Protein AF-A0A3D3H0P1-F1 (afdb_monomer)

Structure (mmCIF, N/CA/C/O backbone):
data_AF-A0A3D3H0P1-F1
#
_entry.id   AF-A0A3D3H0P1-F1
#
loop_
_atom_site.group_PDB
_atom_site.id
_atom_site.type_symbol
_atom_site.label_atom_id
_atom_site.label_alt_id
_atom_site.label_comp_id
_atom_site.label_asym_id
_atom_site.label_entity_id
_atom_site.label_seq_id
_atom_site.pdbx_PDB_ins_code
_atom_site.Cartn_x
_atom_site.Cartn_y
_atom_site.Cartn_z
_atom_site.occupancy
_atom_site.B_iso_or_equiv
_atom_site.auth_seq_id
_atom_site.auth_comp_id
_atom_site.auth_asym_id
_atom_site.auth_atom_id
_atom_site.pdbx_PDB_model_num
ATOM 1 N N . MET A 1 1 ? -31.060 11.331 25.242 1.00 39.62 1 MET A N 1
ATOM 2 C CA . MET A 1 1 ? -29.584 11.382 25.288 1.00 39.62 1 MET A CA 1
ATOM 3 C C . MET A 1 1 ? -29.058 10.518 24.160 1.00 39.62 1 MET A C 1
ATOM 5 O O . MET A 1 1 ? -29.365 9.342 24.174 1.00 39.62 1 MET A O 1
ATOM 9 N N . ASN A 1 2 ? -28.344 11.084 23.190 1.00 38.78 2 ASN A N 1
ATOM 10 C CA . ASN A 1 2 ? -27.365 10.359 22.375 1.00 38.78 2 ASN A CA 1
ATOM 11 C C . ASN A 1 2 ? -26.391 11.404 21.831 1.00 38.78 2 ASN A C 1
ATOM 13 O O . ASN A 1 2 ? -26.516 11.905 20.720 1.00 38.78 2 ASN A O 1
ATOM 17 N N . LEU A 1 3 ? -25.461 11.801 22.697 1.00 44.19 3 LEU A N 1
ATOM 18 C CA . LEU A 1 3 ? -24.202 12.382 22.256 1.00 44.19 3 LEU A CA 1
ATOM 19 C C . LEU A 1 3 ? -23.470 11.219 21.581 1.00 44.19 3 LEU A C 1
ATOM 21 O O . LEU A 1 3 ? -22.999 10.322 22.276 1.00 44.19 3 LEU A O 1
ATOM 25 N N . ASN A 1 4 ? -23.538 11.167 20.247 1.00 59.25 4 ASN A N 1
ATOM 26 C CA . ASN A 1 4 ? -23.057 10.070 19.404 1.00 59.25 4 ASN A CA 1
ATOM 27 C C . ASN A 1 4 ? -21.561 9.818 19.619 1.00 59.25 4 ASN A C 1
ATOM 29 O O . ASN A 1 4 ? -20.712 10.334 18.896 1.00 59.25 4 ASN A O 1
ATOM 33 N N . ASN A 1 5 ? -21.238 9.006 20.618 1.00 73.19 5 ASN A N 1
ATOM 34 C CA . ASN A 1 5 ? -19.927 8.402 20.736 1.00 73.19 5 ASN A CA 1
ATOM 35 C C . ASN A 1 5 ? -19.880 7.205 19.778 1.00 73.19 5 ASN A C 1
ATOM 37 O O . ASN A 1 5 ? -20.760 6.345 19.867 1.00 73.19 5 ASN A O 1
ATOM 41 N N . PRO A 1 6 ? -18.877 7.127 18.886 1.00 81.44 6 PRO A N 1
ATOM 42 C CA . PRO A 1 6 ? -18.661 5.944 18.062 1.00 81.44 6 PRO A CA 1
ATOM 43 C C . PRO A 1 6 ? -18.572 4.678 18.923 1.00 81.44 6 PRO A C 1
ATOM 45 O O . PRO A 1 6 ? -18.072 4.740 20.052 1.00 81.44 6 PRO A O 1
ATOM 48 N N . GLU A 1 7 ? -19.031 3.546 18.383 1.00 89.56 7 GLU A N 1
ATOM 49 C CA . GLU A 1 7 ? -18.913 2.221 19.008 1.00 89.56 7 GLU A CA 1
ATOM 50 C C . GLU A 1 7 ? -17.479 1.985 19.530 1.00 89.56 7 GLU A C 1
ATOM 52 O O . GLU A 1 7 ? -16.498 2.259 18.834 1.00 89.56 7 GLU A O 1
ATOM 57 N N . THR A 1 8 ? -17.355 1.497 20.771 1.00 91.81 8 THR A N 1
ATOM 58 C CA . THR A 1 8 ? -16.054 1.155 21.371 1.00 91.81 8 THR A CA 1
ATOM 59 C C . THR A 1 8 ? -15.506 -0.139 20.779 1.00 91.81 8 THR A C 1
ATOM 61 O O . THR A 1 8 ? -16.270 -0.997 20.327 1.00 91.81 8 THR A O 1
ATOM 64 N N . PHE A 1 9 ? -14.191 -0.352 20.862 1.00 92.31 9 PHE A N 1
ATOM 65 C CA . PHE A 1 9 ? -13.556 -1.587 20.401 1.00 92.31 9 PHE A CA 1
ATOM 66 C C . PHE A 1 9 ? -14.192 -2.831 21.036 1.00 92.31 9 PHE A C 1
ATOM 68 O O . PHE A 1 9 ? -14.501 -3.798 20.342 1.00 92.31 9 PHE A O 1
ATOM 75 N N . LYS A 1 10 ? -14.483 -2.786 22.344 1.00 92.38 10 LYS A N 1
ATOM 76 C CA . LYS A 1 10 ? -15.135 -3.891 23.065 1.00 92.38 10 LYS A CA 1
ATOM 77 C C . LYS A 1 10 ? -16.511 -4.237 22.488 1.00 92.38 10 LYS A C 1
ATOM 79 O O . LYS A 1 10 ? -16.842 -5.417 22.367 1.00 92.38 10 LYS A O 1
ATOM 84 N N . ALA A 1 11 ? -17.317 -3.229 22.153 1.00 92.94 11 ALA A N 1
ATOM 85 C CA . ALA A 1 11 ? -18.640 -3.435 21.567 1.00 92.94 11 ALA A CA 1
ATOM 86 C C . ALA A 1 11 ? -18.535 -3.989 20.136 1.00 92.94 11 ALA A C 1
ATOM 88 O O . ALA A 1 11 ? -19.183 -4.990 19.821 1.00 92.94 11 ALA A O 1
ATOM 89 N N . LEU A 1 12 ? -17.624 -3.433 19.329 1.00 92.12 12 LEU A N 1
ATOM 90 C CA . LEU A 1 12 ? -17.337 -3.902 17.974 1.00 92.12 12 LEU A CA 1
ATOM 91 C C . LEU A 1 12 ? -16.854 -5.362 17.958 1.00 92.12 12 LEU A C 1
ATOM 93 O O . LEU A 1 12 ? -17.361 -6.172 17.179 1.00 92.12 12 LEU A O 1
ATOM 97 N N . PHE A 1 13 ? -15.921 -5.723 18.845 1.00 91.69 13 PHE A N 1
ATOM 98 C CA . PHE A 1 13 ? -15.403 -7.087 18.977 1.00 91.69 13 PHE A CA 1
ATOM 99 C C . PHE A 1 13 ? -16.502 -8.066 19.395 1.00 91.69 13 PHE A C 1
ATOM 101 O O . PHE A 1 13 ? -16.640 -9.134 18.798 1.00 91.69 13 PHE A O 1
ATOM 108 N N . LYS A 1 14 ? -17.337 -7.689 20.374 1.00 93.38 14 LYS A N 1
ATOM 109 C CA . LYS A 1 14 ? -18.475 -8.506 20.814 1.00 93.38 14 LYS A CA 1
ATOM 110 C C . LYS A 1 14 ? -19.450 -8.769 19.663 1.00 93.38 14 LYS A C 1
ATOM 112 O O . LYS A 1 14 ? -19.779 -9.923 19.400 1.00 93.38 14 LYS A O 1
ATOM 117 N N . ARG A 1 15 ? -19.850 -7.726 18.931 1.00 93.69 15 ARG A N 1
ATOM 118 C CA . ARG A 1 15 ? -20.752 -7.839 17.775 1.00 93.69 15 ARG A CA 1
ATOM 119 C C . ARG A 1 15 ? -20.158 -8.709 16.664 1.00 93.69 15 ARG A C 1
ATOM 121 O O . ARG A 1 15 ? -20.866 -9.498 16.037 1.00 93.69 15 ARG A O 1
ATOM 128 N N . ALA A 1 16 ? -18.852 -8.596 16.422 1.00 92.00 16 ALA A N 1
ATOM 129 C CA . ALA A 1 16 ? -18.148 -9.457 15.478 1.00 92.00 16 ALA A CA 1
ATOM 130 C C . ALA A 1 16 ? -18.144 -10.928 15.937 1.00 92.00 16 ALA A C 1
ATOM 132 O O . ALA A 1 16 ? -18.409 -11.812 15.122 1.00 92.00 16 ALA A O 1
ATOM 133 N N . ALA A 1 17 ? -17.906 -11.191 17.225 1.00 93.44 17 ALA A N 1
ATOM 134 C CA . ALA A 1 17 ? -17.899 -12.536 17.797 1.00 93.44 17 ALA A CA 1
ATOM 135 C C . ALA A 1 17 ? -19.282 -13.196 17.721 1.00 93.44 17 ALA A C 1
ATOM 137 O O . ALA A 1 17 ? -19.388 -14.345 17.295 1.00 93.44 17 ALA A O 1
ATOM 138 N N . GLU A 1 18 ? -20.346 -12.455 18.040 1.00 95.44 18 GLU A N 1
ATOM 139 C CA . GLU A 1 18 ? -21.736 -12.911 17.902 1.00 95.44 18 GLU A CA 1
ATOM 140 C C . GLU A 1 18 ? -22.057 -13.287 16.449 1.00 95.44 18 GLU A C 1
ATOM 142 O O . GLU A 1 18 ? -22.563 -14.376 16.185 1.00 95.44 18 GLU A O 1
ATOM 147 N N . ARG A 1 19 ? -21.659 -12.454 15.477 1.00 93.94 19 ARG A N 1
ATOM 148 C CA . ARG A 1 19 ? -21.848 -12.744 14.044 1.00 93.94 19 ARG A CA 1
ATOM 149 C C . ARG A 1 19 ? -21.073 -13.977 13.570 1.00 93.94 19 ARG A C 1
ATOM 151 O O . ARG A 1 19 ? -21.481 -14.616 12.601 1.00 93.94 19 ARG A O 1
ATOM 158 N N . LYS A 1 20 ? -19.937 -14.290 14.196 1.00 93.00 20 LYS A N 1
ATOM 159 C CA . LYS A 1 20 ? -19.128 -15.483 13.891 1.00 93.00 20 LYS A CA 1
ATOM 160 C C . LYS A 1 20 ? -19.499 -16.698 14.745 1.00 93.00 20 LYS A C 1
ATOM 162 O O . LYS A 1 20 ? -18.911 -17.757 14.560 1.00 93.00 20 LYS A O 1
ATOM 167 N N . GLY A 1 21 ? -20.481 -16.565 15.636 1.00 94.31 21 GLY A N 1
ATOM 168 C CA . GLY A 1 21 ? -20.995 -17.632 16.494 1.00 94.31 21 GLY A CA 1
ATOM 169 C C . GLY A 1 21 ? -20.195 -17.873 17.777 1.00 94.31 21 GLY A C 1
ATOM 170 O O . GLY A 1 21 ? -20.677 -18.575 18.658 1.00 94.31 21 GLY A O 1
ATOM 171 N N . SER A 1 22 ? -18.992 -17.309 17.919 1.00 92.94 22 SER A N 1
ATOM 172 C CA . SER A 1 22 ? -18.229 -17.272 19.174 1.00 92.94 22 SER A CA 1
ATOM 173 C C . SER A 1 22 ? -16.994 -16.375 19.046 1.00 92.94 22 SER A C 1
ATOM 175 O O . SER A 1 22 ? -16.543 -16.066 17.940 1.00 92.94 22 SER A O 1
ATOM 177 N N . VAL A 1 23 ? -16.392 -16.023 20.188 1.00 90.19 23 VAL A N 1
ATOM 178 C CA . VAL A 1 23 ? -15.074 -15.364 20.240 1.00 90.19 23 VAL A CA 1
ATOM 179 C C . VAL A 1 23 ? -14.016 -16.223 19.547 1.00 90.19 23 VAL A C 1
ATOM 181 O O . VAL A 1 23 ? -13.323 -15.734 18.664 1.00 90.19 23 VAL A O 1
ATOM 184 N N . ARG A 1 24 ? -13.977 -17.527 19.841 1.00 88.62 24 ARG A N 1
ATOM 185 C CA . ARG A 1 24 ? -13.021 -18.461 19.231 1.00 88.62 24 ARG A CA 1
ATOM 186 C C . ARG A 1 24 ? -13.146 -18.523 17.706 1.00 88.62 24 ARG A C 1
ATOM 188 O O . ARG A 1 24 ? -12.142 -18.536 17.004 1.00 88.62 24 ARG A O 1
ATOM 195 N N . ALA A 1 25 ? -14.372 -18.558 17.182 1.00 89.12 25 ALA A N 1
ATOM 196 C CA . ALA A 1 25 ? -14.605 -18.576 15.738 1.00 89.12 25 ALA A CA 1
ATOM 197 C C . ALA A 1 25 ? -14.169 -17.266 15.064 1.00 89.12 25 ALA A C 1
ATOM 199 O O . ALA A 1 25 ? -13.660 -17.297 13.946 1.00 89.12 25 ALA A O 1
ATOM 200 N N . LEU A 1 26 ? -14.336 -16.122 15.737 1.00 86.81 26 LEU A N 1
ATOM 201 C CA . LEU A 1 26 ? -13.793 -14.849 15.268 1.00 86.81 26 LEU A CA 1
ATOM 202 C C . LEU A 1 26 ? -12.261 -14.853 15.289 1.00 86.81 26 LEU A C 1
ATOM 204 O O . LEU A 1 26 ? -11.653 -14.493 14.287 1.00 86.81 26 LEU A O 1
ATOM 208 N N . GLU A 1 27 ? -11.645 -15.278 16.390 1.00 83.94 27 GLU A N 1
ATOM 209 C CA . GLU A 1 27 ? -10.186 -15.305 16.560 1.00 83.94 27 GLU A CA 1
ATOM 210 C C . GLU A 1 27 ? -9.486 -16.153 15.494 1.00 83.94 27 GLU A C 1
ATOM 212 O O . GLU A 1 27 ? -8.440 -15.752 15.000 1.00 83.94 27 GLU A O 1
ATOM 217 N N . VAL A 1 28 ? -10.093 -17.262 15.059 1.00 81.38 28 VAL A N 1
ATOM 218 C CA . VAL A 1 28 ? -9.577 -18.080 13.943 1.00 81.38 28 VAL A CA 1
ATOM 219 C C . VAL A 1 28 ? -9.571 -17.318 12.606 1.00 81.38 28 VAL A C 1
ATOM 221 O O . VAL A 1 28 ? -8.740 -17.592 11.744 1.00 81.38 28 VAL A O 1
ATOM 224 N N . LEU A 1 29 ? -10.490 -16.365 12.409 1.00 77.94 29 LEU A N 1
ATOM 225 C CA . LEU A 1 29 ? -10.587 -15.556 11.185 1.00 77.94 29 LE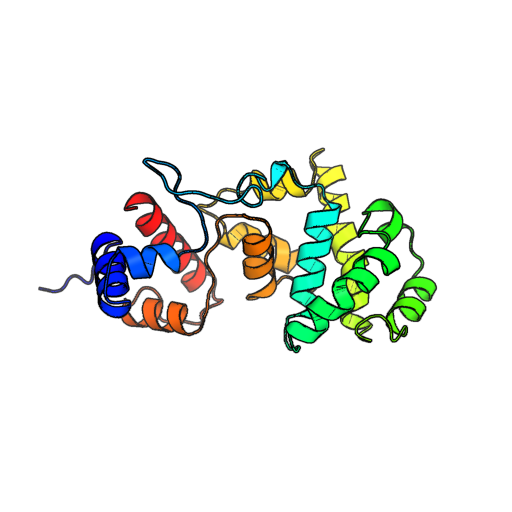U A CA 1
ATOM 226 C C . LEU A 1 29 ? -9.709 -14.302 11.216 1.00 77.94 29 LEU A C 1
ATOM 228 O O . LEU A 1 29 ? -9.385 -13.756 10.158 1.00 77.94 29 LEU A O 1
ATOM 232 N N . LEU A 1 30 ? -9.360 -13.812 12.405 1.00 72.25 30 LEU A N 1
ATOM 233 C CA . LEU A 1 30 ? -8.396 -12.733 12.552 1.00 72.25 30 LEU A CA 1
ATOM 234 C C . LEU A 1 30 ? -7.032 -13.296 12.143 1.00 72.25 30 LEU A C 1
ATOM 236 O O . LEU A 1 30 ? -6.443 -14.101 12.856 1.00 72.25 30 LEU A O 1
ATOM 240 N N . GLY A 1 31 ? -6.553 -12.920 10.951 1.00 55.53 31 GLY A N 1
ATOM 241 C CA . GLY A 1 31 ? -5.228 -13.328 10.483 1.00 55.53 31 GLY A CA 1
ATOM 242 C C . GLY A 1 31 ? -4.188 -13.057 11.574 1.00 55.53 31 GLY A C 1
ATOM 243 O O . GLY A 1 31 ? -4.122 -11.933 12.065 1.00 55.53 31 GLY A O 1
ATOM 244 N N . LYS A 1 32 ? -3.452 -14.104 11.980 1.00 52.62 32 LYS A N 1
ATOM 245 C CA . LYS A 1 32 ? -2.377 -14.131 13.000 1.00 52.62 32 LYS A CA 1
ATOM 246 C C . LYS A 1 32 ? -1.700 -12.738 13.115 1.00 52.62 32 LYS A C 1
ATOM 248 O O . LYS A 1 32 ? -1.177 -12.264 12.113 1.00 52.62 32 LYS A O 1
ATOM 253 N N . LYS A 1 33 ? -1.733 -11.975 14.224 1.00 48.62 33 LYS A N 1
ATOM 254 C CA . LYS A 1 33 ? -1.190 -12.178 15.590 1.00 48.62 33 LYS A CA 1
ATOM 255 C C . LYS A 1 33 ? -1.791 -11.154 16.600 1.00 48.62 33 LYS A C 1
ATOM 257 O O . LYS A 1 33 ? -2.106 -10.043 16.189 1.00 48.62 33 LYS A O 1
ATOM 262 N N . ILE A 1 34 ? -1.785 -11.450 17.918 1.00 40.09 34 ILE A N 1
ATOM 263 C CA . ILE A 1 34 ? -1.820 -10.448 19.026 1.00 40.09 34 ILE A CA 1
ATOM 264 C C . ILE A 1 34 ? -0.471 -10.418 19.775 1.00 40.09 34 ILE A C 1
ATOM 266 O O . ILE A 1 34 ? 0.062 -11.480 20.110 1.00 40.09 34 ILE A O 1
ATOM 270 N N . LEU A 1 35 ? 0.070 -9.234 20.097 1.00 37.41 35 LEU A N 1
ATOM 271 C CA . LEU A 1 35 ? 1.214 -9.076 21.013 1.00 37.41 35 LEU A CA 1
ATOM 272 C C . LEU A 1 35 ? 0.848 -8.188 22.211 1.00 37.41 35 LEU A C 1
ATOM 274 O O . LEU A 1 35 ? 0.300 -7.109 22.061 1.00 37.41 35 LEU A O 1
ATOM 278 N N . GLY A 1 36 ? 1.123 -8.717 23.401 1.00 48.91 36 GLY A N 1
ATOM 279 C CA . GLY A 1 36 ? 0.293 -8.632 24.606 1.00 48.91 36 GLY A CA 1
ATOM 280 C C . GLY A 1 36 ? 0.131 -10.069 25.128 1.00 48.91 36 GLY A C 1
ATOM 281 O O . GLY A 1 36 ? 0.952 -10.921 24.779 1.00 48.91 36 GLY A O 1
ATOM 282 N N . LYS A 1 37 ? -0.922 -10.434 25.873 1.00 30.09 37 LYS A N 1
ATOM 283 C CA . LYS A 1 37 ? -1.112 -11.841 26.325 1.00 30.09 37 LYS A CA 1
ATOM 284 C C . LYS A 1 37 ? -1.690 -12.801 25.247 1.00 30.09 37 LYS A C 1
ATOM 286 O O . LYS A 1 37 ? -2.426 -13.717 25.574 1.00 30.09 37 LYS A O 1
ATOM 291 N N . LYS A 1 38 ? -1.252 -12.551 24.000 1.00 36.72 38 LYS A N 1
ATOM 292 C CA . LYS A 1 38 ? -0.908 -13.407 22.836 1.00 36.72 38 LYS A CA 1
ATOM 293 C C . LYS A 1 38 ? -1.884 -14.442 22.257 1.00 36.72 38 LYS A C 1
ATOM 295 O O . LYS A 1 38 ? -2.387 -15.289 22.974 1.00 36.72 38 LYS A O 1
ATOM 300 N N . LEU A 1 39 ? -1.874 -14.522 20.915 1.00 34.50 39 LEU A N 1
ATOM 301 C CA . LEU A 1 39 ? -1.843 -15.784 20.144 1.00 34.50 39 LEU A CA 1
ATOM 302 C C . LEU A 1 39 ? -1.119 -15.611 18.784 1.00 34.50 39 LEU A C 1
ATOM 304 O O . LEU A 1 39 ? -1.167 -14.532 18.182 1.00 34.50 39 LEU A O 1
ATOM 308 N N . LEU A 1 40 ? -0.399 -16.669 18.366 1.00 42.12 40 LEU A N 1
ATOM 309 C CA . LEU A 1 40 ? 0.581 -16.768 17.265 1.00 42.12 40 LEU A CA 1
ATOM 310 C C . LEU A 1 40 ? 0.800 -18.225 16.811 1.00 42.12 40 LEU A C 1
ATOM 312 O O . LEU A 1 40 ? 0.990 -19.055 17.694 1.00 42.12 40 LEU A O 1
ATOM 316 N N . ASP A 1 41 ? 1.003 -18.478 15.509 1.00 37.38 41 ASP A N 1
ATOM 317 C CA . ASP A 1 41 ? 1.673 -19.690 14.975 1.00 37.38 41 ASP A CA 1
ATOM 318 C C . ASP A 1 41 ? 2.046 -19.608 13.470 1.00 37.38 41 ASP A C 1
ATOM 320 O O . ASP A 1 41 ? 1.699 -20.475 12.673 1.00 37.38 41 ASP A O 1
ATOM 324 N N . ASP A 1 42 ? 2.781 -18.575 13.037 1.00 39.97 42 ASP A N 1
ATOM 325 C CA . ASP A 1 42 ? 3.560 -18.661 11.783 1.00 39.97 42 ASP A CA 1
ATOM 326 C C . ASP A 1 42 ? 4.835 -17.813 11.833 1.00 39.97 42 ASP A C 1
ATOM 328 O O . ASP A 1 42 ? 4.812 -16.679 12.325 1.00 39.97 42 ASP A O 1
ATOM 332 N N . THR A 1 43 ? 5.937 -18.336 11.296 1.00 42.66 43 THR A N 1
ATOM 333 C CA . THR A 1 43 ? 7.228 -17.631 11.166 1.00 42.66 43 THR A CA 1
ATOM 334 C C . THR A 1 43 ? 7.159 -16.474 10.165 1.00 42.66 43 THR A C 1
ATOM 336 O O . THR A 1 43 ? 7.927 -15.523 10.276 1.00 42.66 43 THR A O 1
ATOM 339 N N . ALA A 1 44 ? 6.160 -16.459 9.274 1.00 40.62 44 ALA A N 1
ATOM 340 C CA . ALA A 1 44 ? 5.859 -15.322 8.398 1.00 40.62 44 ALA A CA 1
ATOM 341 C C . ALA A 1 44 ? 5.370 -14.064 9.155 1.00 40.62 44 ALA A C 1
ATOM 343 O O . ALA A 1 44 ? 5.383 -12.968 8.607 1.00 40.62 44 ALA A O 1
ATOM 344 N N . ALA A 1 45 ? 4.961 -14.204 10.424 1.00 41.31 45 ALA A N 1
ATOM 345 C CA . ALA A 1 45 ? 4.517 -13.108 11.293 1.00 41.31 45 ALA A CA 1
ATOM 346 C C . ALA A 1 45 ? 5.628 -12.579 12.228 1.00 41.31 45 ALA A C 1
ATOM 348 O O . ALA A 1 45 ? 5.329 -11.960 13.258 1.00 41.31 45 ALA A O 1
ATOM 349 N N . GLN A 1 46 ? 6.896 -12.896 11.952 1.00 43.22 46 GLN A N 1
ATOM 350 C CA . GLN A 1 46 ? 8.053 -12.413 12.718 1.00 43.22 46 GLN A CA 1
ATOM 351 C C . GLN A 1 46 ? 8.905 -11.387 11.973 1.00 43.22 46 GLN A C 1
ATOM 353 O O . GLN A 1 46 ? 9.637 -10.674 12.644 1.00 43.22 46 GLN A O 1
ATOM 358 N N . GLN A 1 47 ? 8.754 -11.243 10.655 1.00 49.97 47 GLN A N 1
ATOM 359 C CA . GLN A 1 47 ? 9.470 -10.201 9.930 1.00 49.97 47 GLN A CA 1
ATOM 360 C C . GLN A 1 47 ? 8.774 -8.864 10.159 1.00 49.97 47 GLN A C 1
ATOM 362 O O . GLN A 1 47 ? 7.712 -8.584 9.599 1.00 49.97 47 GLN A O 1
ATOM 367 N N . TYR A 1 48 ? 9.365 -8.035 11.018 1.00 62.88 48 TYR A N 1
ATOM 368 C CA . TYR A 1 48 ? 9.098 -6.603 10.974 1.00 62.88 48 TYR A CA 1
ATOM 369 C C . TYR A 1 48 ? 9.389 -6.113 9.557 1.00 62.88 48 TYR A C 1
ATOM 371 O O . TYR A 1 48 ? 10.283 -6.643 8.901 1.00 62.88 48 TYR A O 1
ATOM 379 N N . VAL A 1 49 ? 8.674 -5.091 9.079 1.00 69.25 49 VAL A N 1
ATOM 380 C CA . VAL A 1 49 ? 8.954 -4.524 7.748 1.00 69.25 49 VAL A CA 1
ATOM 381 C C . VAL A 1 49 ? 10.446 -4.195 7.603 1.00 69.25 49 VAL A C 1
ATOM 383 O O . VAL A 1 49 ? 10.998 -4.403 6.534 1.00 69.25 49 VAL A O 1
ATOM 386 N N . ALA A 1 50 ? 11.108 -3.779 8.691 1.00 67.88 50 ALA A N 1
ATOM 387 C CA . ALA A 1 50 ? 12.548 -3.518 8.751 1.00 67.88 50 ALA A CA 1
ATOM 388 C C . ALA A 1 50 ? 13.455 -4.728 8.442 1.00 67.88 50 ALA A C 1
ATOM 390 O O . ALA A 1 50 ? 14.591 -4.539 8.024 1.00 67.88 50 ALA A O 1
ATOM 391 N N . GLU A 1 51 ? 12.985 -5.960 8.645 1.00 79.62 51 GLU A N 1
ATOM 392 C CA . GLU A 1 51 ? 13.746 -7.184 8.353 1.00 79.62 51 GLU A CA 1
ATOM 393 C C . GLU A 1 51 ? 13.609 -7.628 6.890 1.00 79.62 51 GLU A C 1
ATOM 395 O O . GLU A 1 51 ? 14.297 -8.548 6.447 1.00 79.62 51 GLU A O 1
ATOM 400 N N . LEU A 1 52 ? 12.711 -6.993 6.131 1.00 84.75 52 LEU A N 1
ATOM 401 C CA . LEU A 1 52 ? 12.568 -7.243 4.706 1.00 84.75 52 LEU A CA 1
ATOM 402 C C . LEU A 1 52 ? 13.658 -6.499 3.936 1.00 84.75 52 LEU A C 1
ATOM 404 O O . LEU A 1 52 ? 13.972 -5.344 4.216 1.00 84.75 52 LEU A O 1
ATOM 408 N N . SER A 1 53 ? 14.192 -7.143 2.905 1.00 90.56 53 SER A N 1
ATOM 409 C CA . SER A 1 53 ? 14.990 -6.450 1.903 1.00 90.56 53 SER A CA 1
ATOM 410 C C . SER A 1 53 ? 14.095 -5.602 0.994 1.00 90.56 53 SER A C 1
ATOM 412 O O . SER A 1 53 ? 12.923 -5.921 0.760 1.00 90.56 53 SER A O 1
ATOM 414 N N . ASP A 1 54 ? 14.655 -4.531 0.430 1.00 96.25 54 ASP A N 1
ATOM 415 C CA . ASP A 1 54 ? 13.914 -3.618 -0.447 1.00 96.25 54 ASP A CA 1
ATOM 416 C C . ASP A 1 54 ? 13.333 -4.334 -1.677 1.00 96.25 54 ASP A C 1
ATOM 418 O O . ASP A 1 54 ? 12.232 -4.013 -2.122 1.00 96.25 54 ASP A O 1
ATOM 422 N N . ASP A 1 55 ? 13.979 -5.387 -2.179 1.00 95.31 55 ASP A N 1
ATOM 423 C CA . ASP A 1 55 ? 13.420 -6.180 -3.275 1.00 95.31 55 ASP A CA 1
ATOM 424 C C . ASP A 1 55 ? 12.072 -6.839 -2.913 1.00 95.31 55 ASP A C 1
ATOM 426 O O . ASP A 1 55 ? 11.164 -6.874 -3.747 1.00 95.31 55 ASP A O 1
ATOM 430 N N . ARG A 1 56 ? 11.863 -7.261 -1.655 1.00 94.62 56 ARG A N 1
ATOM 431 C CA . ARG A 1 56 ? 10.574 -7.809 -1.198 1.00 94.62 56 ARG A CA 1
ATOM 432 C C . ARG A 1 56 ? 9.494 -6.733 -1.122 1.00 94.62 56 ARG A C 1
ATOM 434 O O . ARG A 1 56 ? 8.330 -7.015 -1.425 1.00 94.62 56 ARG A O 1
ATOM 441 N N . ILE A 1 57 ? 9.865 -5.494 -0.790 1.00 95.31 57 ILE A N 1
ATOM 442 C CA . ILE A 1 57 ? 8.942 -4.353 -0.825 1.00 95.31 57 ILE A CA 1
ATOM 443 C C . ILE A 1 57 ? 8.504 -4.073 -2.269 1.00 95.31 57 ILE A C 1
ATOM 445 O O . ILE A 1 57 ? 7.304 -3.983 -2.552 1.00 95.31 57 ILE A O 1
ATOM 449 N N . LEU A 1 58 ? 9.462 -4.003 -3.200 1.00 98.25 58 LEU A N 1
ATOM 450 C CA . LEU A 1 58 ? 9.184 -3.763 -4.616 1.00 98.25 58 LEU A CA 1
ATOM 451 C C . LEU A 1 58 ? 8.331 -4.886 -5.225 1.00 98.25 58 LEU A C 1
ATOM 453 O O . LEU A 1 58 ? 7.387 -4.614 -5.981 1.00 98.25 58 LEU A O 1
ATOM 457 N N . ALA A 1 59 ? 8.618 -6.136 -4.858 1.00 96.88 59 ALA A N 1
ATOM 458 C CA . ALA A 1 59 ? 7.835 -7.306 -5.232 1.00 96.88 59 ALA A CA 1
ATOM 459 C C . ALA A 1 59 ? 6.379 -7.170 -4.754 1.00 96.88 59 ALA A C 1
ATOM 461 O O . ALA A 1 59 ? 5.452 -7.304 -5.555 1.00 96.88 59 ALA A O 1
ATOM 462 N N . ALA A 1 60 ? 6.145 -6.826 -3.482 1.00 94.38 60 ALA A N 1
ATOM 463 C CA . ALA A 1 60 ? 4.798 -6.669 -2.926 1.00 94.38 60 ALA A CA 1
ATOM 464 C C . ALA A 1 60 ? 4.005 -5.530 -3.589 1.00 94.38 60 ALA A C 1
ATOM 466 O O . ALA A 1 60 ? 2.836 -5.713 -3.950 1.00 94.38 60 ALA A O 1
ATOM 467 N N . PHE A 1 61 ? 4.642 -4.376 -3.809 1.00 97.81 61 PHE A N 1
ATOM 468 C CA . PHE A 1 61 ? 4.059 -3.251 -4.547 1.00 97.81 61 PHE A CA 1
ATOM 469 C C . PHE A 1 61 ? 3.657 -3.665 -5.959 1.00 97.81 61 PHE A C 1
ATOM 471 O O . PHE A 1 61 ? 2.507 -3.469 -6.366 1.00 97.81 61 PHE A O 1
ATOM 478 N N . THR A 1 62 ? 4.571 -4.310 -6.682 1.00 97.88 62 THR A N 1
ATOM 479 C CA . THR A 1 62 ? 4.315 -4.809 -8.034 1.00 97.88 62 THR A CA 1
ATOM 480 C C . THR A 1 62 ? 3.151 -5.793 -8.034 1.00 97.88 62 THR A C 1
ATOM 482 O O . THR A 1 62 ? 2.193 -5.625 -8.792 1.00 97.88 62 THR A O 1
ATOM 485 N N . LYS A 1 63 ? 3.168 -6.782 -7.137 1.00 95.38 63 LYS A N 1
ATOM 486 C CA . LYS A 1 63 ? 2.122 -7.802 -7.035 1.00 95.38 63 LYS A CA 1
ATOM 487 C C . LYS A 1 63 ? 0.752 -7.169 -6.857 1.00 95.38 63 LYS A C 1
ATOM 489 O O . LYS A 1 63 ? -0.193 -7.526 -7.561 1.00 95.38 63 LYS A O 1
ATOM 494 N N . GLN A 1 64 ? 0.647 -6.190 -5.963 1.00 94.31 64 GLN A N 1
ATOM 495 C CA . GLN A 1 64 ? -0.617 -5.526 -5.678 1.00 94.31 64 GLN A CA 1
ATOM 496 C C . GLN A 1 64 ? -1.107 -4.653 -6.843 1.00 94.31 64 GLN A C 1
ATOM 498 O O . GLN A 1 64 ? -2.306 -4.640 -7.139 1.00 94.31 64 GLN A O 1
ATOM 503 N N . ILE A 1 65 ? -0.201 -4.001 -7.576 1.00 97.38 65 ILE A N 1
ATOM 504 C CA . ILE A 1 65 ? -0.529 -3.287 -8.821 1.00 97.38 65 ILE A CA 1
ATOM 505 C C . ILE A 1 65 ? -1.099 -4.256 -9.868 1.00 97.38 65 ILE A C 1
ATOM 507 O O . ILE A 1 65 ? -2.085 -3.936 -10.543 1.00 97.38 65 ILE A O 1
ATOM 511 N N . PHE A 1 66 ? -0.533 -5.459 -9.997 1.00 95.50 66 PHE A N 1
ATOM 512 C CA . PHE A 1 66 ? -1.029 -6.473 -10.927 1.00 95.50 66 PHE A CA 1
ATOM 513 C C . PHE A 1 66 ? -2.359 -7.094 -10.491 1.00 95.50 66 PHE A C 1
ATOM 515 O O . PHE A 1 66 ? -3.211 -7.275 -11.359 1.00 95.50 66 PHE A O 1
ATOM 522 N N . LYS A 1 67 ? -2.601 -7.296 -9.186 1.00 90.50 67 LYS A N 1
ATOM 523 C CA . LYS A 1 67 ? -3.905 -7.739 -8.645 1.00 90.50 67 LYS A CA 1
ATOM 524 C C . LYS A 1 67 ? -5.030 -6.727 -8.868 1.00 90.50 67 LYS A C 1
ATOM 526 O O . LYS A 1 67 ? -6.174 -7.123 -9.069 1.00 90.50 67 LYS A O 1
ATOM 531 N N . SER A 1 68 ? -4.724 -5.430 -8.848 1.00 89.38 68 SER A N 1
ATOM 532 C CA . SER A 1 68 ? -5.731 -4.383 -9.045 1.00 89.38 68 SER A CA 1
ATOM 533 C C . SER A 1 68 ? -6.407 -4.499 -10.420 1.00 89.38 68 SER A C 1
ATOM 535 O O . SER A 1 68 ? -5.750 -4.372 -11.461 1.00 89.38 68 SER A O 1
ATOM 537 N N . GLY A 1 69 ? -7.718 -4.764 -10.420 1.00 86.50 69 GLY A N 1
ATOM 538 C CA . GLY A 1 69 ? -8.520 -4.951 -11.633 1.00 86.50 69 GLY A CA 1
ATOM 539 C C . GLY A 1 69 ? -8.204 -6.232 -12.412 1.00 86.50 69 GLY A C 1
ATOM 540 O O . GLY A 1 69 ? -8.372 -6.249 -13.628 1.00 86.50 69 GLY A O 1
ATOM 541 N N . PHE A 1 70 ? -7.695 -7.279 -11.752 1.00 90.00 70 PHE A N 1
ATOM 542 C CA . PHE A 1 70 ? -7.337 -8.539 -12.405 1.00 90.00 70 PHE A CA 1
ATOM 543 C C . PHE A 1 70 ? -7.699 -9.762 -11.555 1.00 90.00 70 PHE A C 1
ATOM 545 O O . PHE A 1 70 ? -7.863 -9.672 -10.338 1.00 90.00 70 PHE A O 1
ATOM 552 N N . VAL A 1 71 ? -7.798 -10.932 -12.191 1.00 88.69 71 VAL A N 1
ATOM 553 C CA . VAL A 1 71 ? -8.071 -12.191 -11.489 1.00 88.69 71 VAL A CA 1
ATOM 554 C C . VAL A 1 71 ? -6.864 -12.560 -10.631 1.00 88.69 71 VAL A C 1
ATOM 556 O O . VAL A 1 71 ? -5.814 -12.945 -11.148 1.00 88.69 71 VAL A O 1
ATOM 559 N N . TRP A 1 72 ? -7.023 -12.473 -9.309 1.00 83.94 72 TRP A N 1
ATOM 560 C CA . TRP A 1 72 ? -5.926 -12.662 -8.359 1.00 83.94 72 TRP A CA 1
ATOM 561 C C . TRP A 1 72 ? -5.209 -14.014 -8.539 1.00 83.94 72 TRP A C 1
ATOM 563 O O . TRP A 1 72 ? -3.982 -14.053 -8.602 1.00 83.94 72 TRP A O 1
ATOM 573 N N . ARG A 1 73 ? -5.956 -15.108 -8.744 1.00 84.38 73 ARG A N 1
ATOM 574 C CA . ARG A 1 73 ? -5.379 -16.447 -8.970 1.00 84.38 73 ARG A CA 1
ATOM 575 C C . ARG A 1 73 ? -4.400 -16.486 -10.151 1.00 84.38 73 ARG A C 1
ATOM 577 O O . ARG A 1 73 ? -3.391 -17.172 -10.079 1.00 84.38 73 ARG A O 1
ATOM 584 N N . VAL A 1 74 ? -4.663 -15.725 -11.215 1.00 90.31 74 VAL A N 1
ATOM 585 C CA . VAL A 1 74 ? -3.769 -15.671 -12.383 1.00 90.31 74 VAL A CA 1
ATOM 586 C C . VAL A 1 74 ? -2.463 -14.950 -12.044 1.00 90.31 74 VAL A C 1
ATOM 588 O O . VAL A 1 74 ? -1.406 -15.379 -12.497 1.00 90.31 74 VAL A O 1
ATOM 591 N N . VAL A 1 75 ? -2.517 -13.890 -11.227 1.00 88.44 75 VAL A N 1
ATOM 592 C CA . VAL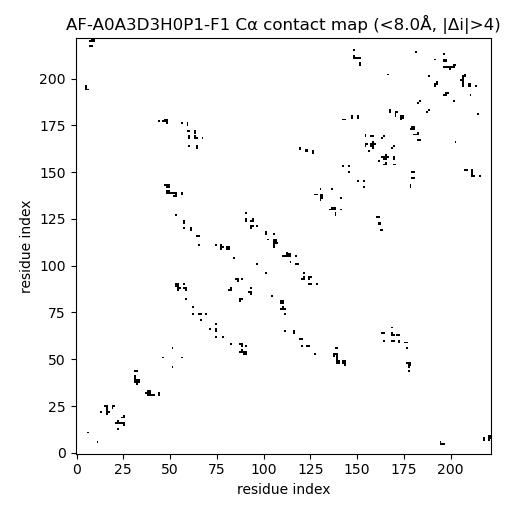 A 1 75 ? -1.310 -13.193 -10.744 1.00 88.44 75 VAL A CA 1
ATOM 593 C C . VAL A 1 75 ? -0.449 -14.129 -9.903 1.00 88.44 75 VAL A C 1
ATOM 595 O O . VAL A 1 75 ? 0.758 -14.171 -10.100 1.00 88.44 75 VAL A O 1
ATOM 598 N N . GLU A 1 76 ? -1.058 -14.885 -8.986 1.00 83.88 76 GLU A N 1
ATOM 599 C CA . GLU A 1 76 ? -0.322 -15.821 -8.125 1.00 83.88 76 GLU A CA 1
ATOM 600 C C . GLU A 1 76 ? 0.333 -16.942 -8.934 1.00 83.88 76 GLU A C 1
ATOM 602 O O . GLU A 1 76 ? 1.518 -17.202 -8.755 1.00 83.88 76 GLU A O 1
ATOM 607 N N . ASN A 1 77 ? -0.391 -17.536 -9.889 1.00 89.69 77 ASN A N 1
ATOM 608 C CA . ASN A 1 77 ? 0.145 -18.608 -10.731 1.00 89.69 77 ASN A CA 1
ATOM 609 C C . ASN A 1 77 ? 1.345 -18.163 -11.581 1.00 89.69 77 ASN A C 1
ATOM 611 O O . ASN A 1 77 ? 2.236 -18.963 -11.835 1.00 89.69 77 ASN A O 1
ATOM 615 N N . LYS A 1 78 ? 1.366 -16.899 -12.021 1.00 93.00 78 LYS A N 1
ATOM 616 C CA . LYS A 1 78 ? 2.469 -16.320 -12.805 1.00 93.00 78 LYS A CA 1
ATOM 617 C C . LYS A 1 78 ? 3.565 -15.701 -11.942 1.00 93.00 78 LYS A C 1
ATOM 619 O O . LYS A 1 78 ? 4.556 -15.221 -12.478 1.00 93.00 78 LYS A O 1
ATOM 624 N N . TRP A 1 79 ? 3.398 -15.642 -10.621 1.00 94.50 79 TRP A N 1
ATOM 625 C CA . TRP A 1 79 ? 4.332 -14.916 -9.762 1.00 94.50 79 TRP A CA 1
ATOM 626 C C . TRP A 1 79 ? 5.772 -15.450 -9.804 1.00 94.50 79 TRP A C 1
ATOM 628 O O . TRP A 1 79 ? 6.676 -14.618 -9.843 1.00 94.50 79 TRP A O 1
ATOM 638 N N . PRO A 1 80 ? 6.021 -16.775 -9.870 1.00 93.38 80 PRO A N 1
ATOM 639 C CA . PRO A 1 80 ? 7.379 -17.289 -10.052 1.00 93.38 80 PRO A CA 1
ATOM 640 C C . PRO A 1 80 ? 8.054 -16.751 -11.322 1.00 93.38 80 PRO A C 1
ATOM 642 O O . PRO A 1 80 ? 9.213 -16.349 -11.269 1.00 93.38 80 PRO A O 1
ATOM 645 N N . ASP A 1 81 ? 7.308 -16.641 -12.429 1.00 96.56 81 ASP A N 1
ATOM 646 C CA . ASP A 1 81 ? 7.819 -16.038 -13.663 1.00 96.56 81 ASP A CA 1
ATOM 647 C C . ASP A 1 81 ? 8.132 -14.549 -13.467 1.00 96.56 81 ASP A C 1
ATOM 649 O O . ASP A 1 81 ? 9.134 -14.069 -13.978 1.0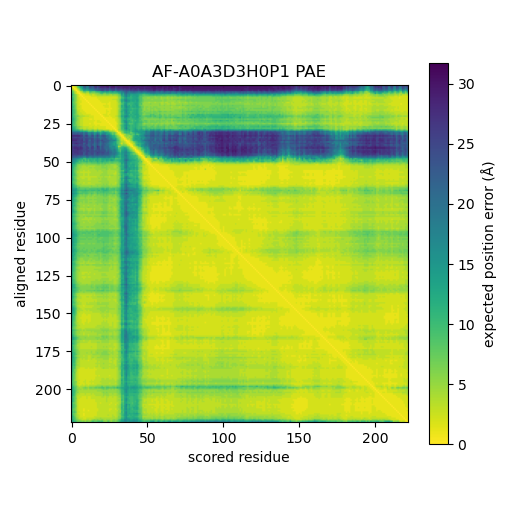0 96.56 81 ASP A O 1
ATOM 653 N N . PHE A 1 82 ? 7.313 -13.799 -12.719 1.00 95.25 82 PHE A N 1
ATOM 654 C CA . PHE A 1 82 ? 7.620 -12.399 -12.395 1.00 95.25 82 PHE A CA 1
ATOM 655 C C . PHE A 1 82 ? 8.926 -12.265 -11.602 1.00 95.25 82 PHE A C 1
ATOM 657 O O . PHE A 1 82 ? 9.742 -11.407 -11.936 1.00 95.25 82 PHE A O 1
ATOM 664 N N . GLU A 1 83 ? 9.128 -13.095 -10.577 1.00 94.25 83 GLU A N 1
ATOM 665 C CA . GLU A 1 83 ? 10.357 -13.091 -9.772 1.00 94.25 83 GLU A CA 1
ATOM 666 C C . GLU A 1 83 ? 11.580 -13.334 -10.667 1.00 94.25 83 GLU A C 1
ATOM 668 O O . GLU A 1 83 ? 12.481 -12.500 -10.710 1.00 94.25 83 GLU A O 1
ATOM 673 N N . GLU A 1 84 ? 11.580 -14.392 -11.480 1.00 94.94 84 GLU A N 1
ATOM 674 C CA . GLU A 1 84 ? 12.691 -14.680 -12.396 1.00 94.94 84 GLU A CA 1
ATOM 675 C C . GLU A 1 84 ? 12.897 -13.546 -13.417 1.00 94.94 84 GLU A C 1
ATOM 677 O O . GLU A 1 84 ? 14.004 -13.034 -13.611 1.00 94.94 84 GLU A O 1
ATOM 682 N N . HIS A 1 85 ? 11.812 -13.108 -14.054 1.00 95.62 85 HIS A N 1
ATOM 683 C CA . HIS A 1 85 ? 11.859 -12.189 -15.183 1.00 95.62 85 HIS A CA 1
ATOM 684 C C . HIS A 1 85 ? 12.277 -10.768 -14.792 1.00 95.62 85 HIS A C 1
ATOM 686 O O . HIS A 1 85 ? 12.824 -10.043 -15.629 1.00 95.62 85 HIS A O 1
ATOM 692 N N . PHE A 1 86 ? 12.066 -10.378 -13.535 1.00 96.38 86 PHE A N 1
ATOM 693 C CA . PHE A 1 86 ? 12.462 -9.082 -12.983 1.00 96.38 86 PHE A CA 1
ATOM 694 C C . PHE A 1 86 ? 13.587 -9.206 -11.946 1.00 96.38 86 PHE A C 1
ATOM 696 O O . PHE A 1 86 ? 13.697 -8.376 -11.049 1.00 96.38 86 PHE A O 1
ATOM 703 N N . PHE A 1 87 ? 14.454 -10.218 -12.088 1.00 96.25 87 PHE A N 1
ATOM 704 C CA . PHE A 1 87 ? 15.680 -10.387 -11.294 1.00 96.25 87 PHE A CA 1
ATOM 705 C C . PHE A 1 87 ? 15.445 -10.425 -9.776 1.00 96.25 87 PHE A C 1
ATOM 707 O O . PHE A 1 87 ? 16.189 -9.810 -9.009 1.00 96.25 87 PHE A O 1
ATOM 714 N N . ASN A 1 88 ? 14.391 -11.119 -9.353 1.00 94.50 88 ASN A N 1
ATOM 715 C CA . ASN A 1 88 ? 13.874 -11.157 -7.986 1.00 94.50 88 ASN A CA 1
ATOM 716 C C . ASN A 1 88 ? 13.657 -9.755 -7.402 1.00 94.50 88 ASN A C 1
ATOM 718 O O . ASN A 1 88 ? 13.856 -9.546 -6.211 1.00 94.50 88 ASN A O 1
ATOM 722 N N . PHE A 1 89 ? 13.289 -8.791 -8.253 1.00 96.50 89 PHE A N 1
ATOM 723 C CA . PHE A 1 89 ? 13.047 -7.391 -7.905 1.00 96.50 89 PHE A CA 1
ATOM 724 C C . PHE A 1 89 ? 14.252 -6.656 -7.303 1.00 96.50 89 PHE A C 1
ATOM 726 O O . PHE A 1 89 ? 14.081 -5.657 -6.607 1.00 96.50 89 PHE A O 1
ATOM 733 N N . ASN A 1 90 ? 15.479 -7.103 -7.586 1.00 97.75 90 ASN A N 1
ATOM 734 C CA . ASN A 1 90 ? 16.680 -6.388 -7.163 1.00 97.75 90 ASN A CA 1
ATOM 735 C C . ASN A 1 90 ? 16.673 -4.938 -7.689 1.00 97.75 90 ASN A C 1
ATOM 737 O O . ASN A 1 90 ? 16.596 -4.715 -8.900 1.00 97.75 90 ASN A O 1
ATOM 741 N N . ILE A 1 91 ? 16.778 -3.968 -6.775 1.00 98.00 91 ILE A N 1
ATOM 742 C CA . ILE A 1 91 ? 16.612 -2.538 -7.074 1.00 98.00 91 ILE A CA 1
ATOM 743 C C . ILE A 1 91 ? 17.601 -2.067 -8.146 1.00 98.00 91 ILE A C 1
ATOM 745 O O . ILE A 1 91 ? 17.180 -1.557 -9.181 1.00 98.00 91 ILE A O 1
ATOM 749 N N . GLU A 1 92 ? 18.900 -2.303 -7.959 1.00 97.06 92 GLU A N 1
ATOM 750 C CA . GLU A 1 92 ? 19.942 -1.841 -8.887 1.00 97.06 92 GLU A CA 1
ATOM 751 C C . GLU A 1 92 ? 19.762 -2.417 -10.297 1.00 97.06 92 GLU A C 1
ATOM 753 O O . GLU A 1 92 ? 19.789 -1.683 -11.286 1.00 97.06 92 GLU A O 1
ATOM 758 N N . LYS A 1 93 ? 19.497 -3.726 -10.410 1.00 97.69 93 LYS A N 1
ATOM 759 C CA . LYS A 1 93 ? 19.237 -4.376 -11.706 1.00 97.69 93 LYS A CA 1
ATOM 760 C C . LYS A 1 93 ? 18.003 -3.806 -12.395 1.00 97.69 93 LYS A C 1
ATOM 762 O O . LYS A 1 93 ? 18.007 -3.653 -13.617 1.00 97.69 93 LYS A O 1
ATOM 767 N N . MET A 1 94 ? 16.958 -3.480 -11.633 1.00 97.75 94 MET A N 1
ATOM 768 C CA . MET A 1 94 ? 15.763 -2.842 -12.183 1.00 97.75 94 MET A CA 1
ATOM 769 C C . MET A 1 94 ? 16.055 -1.438 -12.717 1.00 97.75 94 MET A C 1
ATOM 771 O O . MET A 1 94 ? 15.547 -1.081 -13.780 1.00 97.75 94 MET A O 1
ATOM 775 N N . LEU A 1 95 ? 16.893 -0.657 -12.030 1.00 97.75 95 LEU A N 1
ATOM 776 C CA . LEU A 1 95 ? 17.275 0.687 -12.471 1.00 97.75 95 LEU A CA 1
ATOM 777 C C . LEU A 1 95 ? 18.170 0.670 -13.713 1.00 97.75 95 LEU A C 1
ATOM 779 O O . LEU A 1 95 ? 17.987 1.497 -14.609 1.00 97.75 95 LEU A O 1
ATOM 783 N N . MET A 1 96 ? 19.062 -0.316 -13.818 1.00 97.00 96 MET A N 1
ATOM 784 C CA . MET A 1 96 ? 19.936 -0.506 -14.981 1.00 97.00 96 MET A CA 1
ATOM 785 C C . MET A 1 96 ? 19.210 -1.049 -16.222 1.00 97.00 96 MET A C 1
ATOM 787 O O . MET A 1 96 ? 19.786 -1.059 -17.308 1.00 97.00 96 MET A O 1
ATOM 791 N N . MET A 1 97 ? 17.958 -1.502 -16.099 1.00 94.62 97 MET 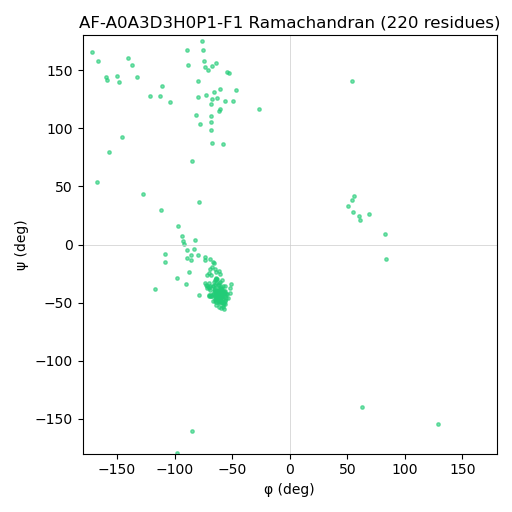A N 1
ATOM 792 C CA . MET A 1 97 ? 17.206 -2.073 -17.216 1.00 94.62 97 MET A CA 1
ATOM 793 C C . MET A 1 97 ? 16.857 -0.998 -18.266 1.00 94.62 97 MET A C 1
ATOM 795 O O . MET A 1 97 ? 16.145 -0.044 -17.934 1.00 94.62 97 MET A O 1
ATOM 799 N N . PRO A 1 98 ? 17.284 -1.136 -19.536 1.00 95.12 98 PRO A N 1
ATOM 800 C CA . PRO A 1 98 ? 16.885 -0.220 -20.606 1.00 95.12 98 PRO A CA 1
ATOM 801 C C . PRO A 1 98 ? 15.390 -0.333 -20.932 1.00 95.12 98 PRO A C 1
ATOM 803 O O . PRO A 1 98 ? 14.802 -1.407 -20.781 1.00 95.12 98 PRO A O 1
ATOM 806 N N . GLU A 1 99 ? 14.790 0.742 -21.447 1.00 93.19 99 GLU A N 1
ATOM 807 C CA . GLU A 1 99 ? 13.354 0.772 -21.780 1.00 93.19 99 GLU A CA 1
ATOM 808 C C . GLU A 1 99 ? 12.980 -0.307 -22.809 1.00 93.19 99 GLU A C 1
ATOM 810 O O . GLU A 1 99 ? 12.031 -1.057 -22.609 1.00 93.19 99 GLU A O 1
ATOM 815 N N . GLU A 1 100 ? 13.800 -0.499 -23.845 1.00 95.00 100 GLU A N 1
ATOM 816 C CA . GLU A 1 100 ? 13.602 -1.540 -24.867 1.00 95.00 100 GLU A CA 1
ATOM 817 C C . GLU A 1 100 ? 13.604 -2.964 -24.283 1.00 95.00 100 GLU A C 1
ATOM 819 O O . GLU A 1 100 ? 12.948 -3.879 -24.788 1.00 95.00 100 GLU A O 1
ATOM 824 N N . MET A 1 101 ? 14.373 -3.201 -23.212 1.00 94.81 101 MET A N 1
ATOM 825 C CA . MET A 1 101 ? 14.312 -4.475 -22.498 1.00 94.81 101 MET A CA 1
ATOM 826 C C . MET A 1 101 ? 12.987 -4.585 -21.743 1.00 94.81 101 MET A C 1
ATOM 828 O O . MET A 1 101 ? 12.349 -5.632 -21.807 1.00 94.81 101 MET A O 1
ATOM 832 N N . LEU A 1 102 ? 12.556 -3.521 -21.068 1.00 93.94 102 LEU A N 1
ATOM 833 C CA . LEU A 1 102 ? 11.306 -3.483 -20.312 1.00 93.94 102 LEU A CA 1
ATOM 834 C C . LEU A 1 102 ? 10.076 -3.700 -21.211 1.00 93.94 102 LEU A C 1
ATOM 836 O O . LEU A 1 102 ? 9.175 -4.454 -20.842 1.00 93.94 102 LEU A O 1
ATOM 840 N N . GLU A 1 103 ? 10.069 -3.118 -22.411 1.00 94.50 103 GLU A N 1
ATOM 841 C CA . GLU A 1 103 ? 9.049 -3.329 -23.446 1.00 94.50 103 GLU A CA 1
ATOM 842 C C . GLU A 1 103 ? 8.983 -4.786 -23.901 1.00 94.50 103 GLU A C 1
ATOM 844 O O . GLU A 1 103 ? 7.911 -5.397 -23.882 1.00 94.50 103 GLU A O 1
ATOM 849 N N . ARG A 1 104 ? 10.134 -5.380 -24.245 1.00 95.81 104 ARG A N 1
ATOM 850 C CA . ARG A 1 104 ? 10.208 -6.798 -24.629 1.00 95.81 104 ARG A CA 1
ATOM 851 C C . ARG A 1 104 ? 9.715 -7.707 -23.510 1.00 95.81 104 ARG A C 1
ATOM 853 O O . ARG A 1 104 ? 8.915 -8.605 -23.761 1.00 95.81 104 ARG A O 1
ATOM 860 N N . LYS A 1 105 ? 10.136 -7.437 -22.273 1.00 95.06 105 LYS A N 1
ATOM 861 C CA . LYS A 1 105 ? 9.685 -8.164 -21.082 1.00 95.06 105 LYS A CA 1
ATOM 862 C C . LYS A 1 105 ? 8.171 -8.051 -20.883 1.00 95.06 105 LYS A C 1
ATOM 864 O O . LYS A 1 105 ? 7.502 -9.040 -20.609 1.00 95.06 105 LYS A O 1
ATOM 869 N N . ALA A 1 106 ? 7.600 -6.866 -21.100 1.00 95.56 106 ALA A N 1
ATOM 870 C CA . ALA A 1 106 ? 6.160 -6.636 -21.004 1.00 95.56 106 ALA A CA 1
ATOM 871 C C . ALA A 1 106 ? 5.319 -7.395 -22.044 1.00 95.56 106 ALA A C 1
ATOM 873 O O . ALA A 1 106 ? 4.117 -7.580 -21.828 1.00 95.56 106 ALA A O 1
ATOM 874 N N . ALA A 1 107 ? 5.923 -7.821 -23.153 1.00 96.88 107 ALA A N 1
ATOM 875 C CA . ALA A 1 107 ? 5.269 -8.606 -24.194 1.00 96.88 107 ALA A CA 1
ATOM 876 C C . ALA A 1 107 ? 5.345 -10.128 -23.959 1.00 96.88 107 ALA A C 1
ATOM 878 O O . ALA A 1 107 ? 4.621 -10.871 -24.628 1.00 96.88 107 ALA A O 1
ATOM 879 N N . ASP A 1 108 ? 6.166 -10.597 -23.011 1.00 96.81 108 ASP A N 1
ATOM 880 C CA . ASP A 1 108 ? 6.365 -12.023 -22.737 1.00 96.81 108 ASP A CA 1
ATOM 881 C C . ASP A 1 108 ? 5.083 -12.664 -22.153 1.00 96.81 108 ASP A C 1
ATOM 883 O O . ASP A 1 108 ? 4.542 -12.182 -21.149 1.00 96.81 108 ASP A O 1
ATOM 887 N N . PRO A 1 109 ? 4.554 -13.753 -22.751 1.00 95.69 109 PRO A N 1
ATOM 888 C CA . PRO A 1 109 ? 3.366 -14.439 -22.248 1.00 95.69 109 PRO A CA 1
ATOM 889 C C . PRO A 1 109 ? 3.561 -15.124 -20.888 1.00 95.69 109 PRO A C 1
ATOM 891 O O . PRO A 1 109 ? 2.556 -15.475 -20.259 1.00 95.69 109 PRO A O 1
ATOM 894 N N . LYS A 1 110 ? 4.797 -15.319 -20.408 1.00 94.19 110 LYS A N 1
ATOM 895 C CA . LYS A 1 110 ? 5.075 -15.827 -19.056 1.00 94.19 110 LYS A CA 1
ATOM 896 C C . LYS A 1 110 ? 4.500 -14.903 -17.986 1.00 94.19 110 LYS A C 1
ATOM 898 O O . LYS A 1 110 ? 3.868 -15.378 -17.044 1.00 94.19 110 LYS A O 1
ATOM 903 N N . ILE A 1 111 ? 4.541 -13.591 -18.206 1.00 94.75 111 ILE A N 1
ATOM 904 C CA . ILE A 1 111 ? 3.928 -12.608 -17.309 1.00 94.75 111 ILE A CA 1
ATOM 905 C C . ILE A 1 111 ? 2.544 -12.147 -17.798 1.00 94.75 111 ILE A C 1
ATOM 907 O O . ILE A 1 111 ? 2.005 -12.602 -18.809 1.00 94.75 111 ILE A O 1
ATOM 911 N N . ILE A 1 112 ? 1.915 -11.247 -17.041 1.00 95.44 112 ILE A N 1
ATOM 912 C CA . ILE A 1 112 ? 0.694 -10.562 -17.481 1.00 95.44 112 ILE A CA 1
ATOM 913 C C . ILE A 1 112 ? 1.109 -9.412 -18.399 1.00 95.44 112 ILE A C 1
ATOM 915 O O . ILE A 1 112 ? 1.677 -8.424 -17.933 1.00 95.44 112 ILE A O 1
ATOM 919 N N . ARG A 1 113 ? 0.786 -9.531 -19.691 1.00 96.12 113 ARG A N 1
ATOM 920 C CA . ARG A 1 113 ? 1.144 -8.557 -20.732 1.00 96.12 113 ARG A CA 1
ATOM 921 C C . ARG A 1 113 ? 0.421 -7.223 -20.539 1.00 96.12 113 ARG A C 1
ATOM 923 O O . ARG A 1 113 ? -0.672 -7.002 -21.055 1.00 96.12 113 ARG A O 1
ATOM 930 N N . ASN A 1 114 ? 1.014 -6.342 -19.741 1.00 96.00 114 ASN A N 1
ATOM 931 C CA . ASN A 1 114 ? 0.509 -5.003 -19.468 1.00 96.00 114 ASN A CA 1
ATOM 932 C C . ASN A 1 114 ? 1.679 -4.039 -19.280 1.00 96.00 114 ASN A C 1
ATOM 934 O O . ASN A 1 114 ? 2.173 -3.849 -18.169 1.00 96.00 114 ASN A O 1
ATOM 938 N N . TYR A 1 115 ? 2.088 -3.399 -20.371 1.00 95.88 115 TYR A N 1
ATOM 939 C CA . TYR A 1 115 ? 3.235 -2.498 -20.364 1.00 95.88 115 TYR A CA 1
ATOM 940 C C . TYR A 1 115 ? 3.109 -1.361 -19.340 1.00 95.88 115 TYR A C 1
ATOM 942 O O . TYR A 1 115 ? 4.032 -1.096 -18.575 1.00 95.88 115 TYR A O 1
ATOM 950 N N . ASN A 1 116 ? 1.919 -0.762 -19.221 1.00 96.31 116 ASN A N 1
ATOM 951 C CA . ASN A 1 116 ? 1.667 0.313 -18.260 1.00 96.31 116 ASN A CA 1
ATOM 952 C C . ASN A 1 116 ? 1.792 -0.114 -16.790 1.00 96.31 116 ASN A C 1
ATOM 954 O O . ASN A 1 116 ? 2.001 0.755 -15.946 1.00 96.31 116 ASN A O 1
ATOM 958 N N . LYS A 1 117 ? 1.634 -1.403 -16.464 1.00 97.06 117 LYS A N 1
ATOM 959 C CA . LYS A 1 117 ? 1.921 -1.950 -15.129 1.00 97.06 117 LYS A CA 1
ATOM 960 C C . LYS A 1 117 ? 3.373 -2.420 -15.006 1.00 97.06 117 LYS A C 1
ATOM 962 O O . LYS A 1 117 ? 3.960 -2.273 -13.946 1.00 97.06 117 LYS A O 1
ATOM 967 N N . VAL A 1 118 ? 3.981 -2.937 -16.070 1.00 97.75 118 VAL A N 1
ATOM 968 C CA . VAL A 1 118 ? 5.397 -3.341 -16.047 1.00 97.75 118 VAL A CA 1
ATOM 969 C C . VAL A 1 118 ? 6.314 -2.134 -15.827 1.00 97.75 118 VAL A C 1
ATOM 971 O O . VAL A 1 118 ? 7.194 -2.184 -14.970 1.00 97.75 118 VAL A O 1
ATOM 974 N N . LYS A 1 119 ? 6.052 -0.999 -16.487 1.00 96.81 119 LYS A N 1
ATOM 975 C CA . LYS A 1 119 ? 6.859 0.218 -16.301 1.00 96.81 119 LYS A CA 1
ATOM 976 C C . LYS A 1 119 ? 6.842 0.774 -14.874 1.00 96.81 119 LYS A C 1
ATOM 978 O O . LYS A 1 119 ? 7.778 1.453 -14.461 1.00 96.81 119 LYS A O 1
ATOM 983 N N . THR A 1 120 ? 5.810 0.456 -14.080 1.00 98.31 120 THR A N 1
ATOM 984 C CA . THR A 1 120 ? 5.764 0.902 -12.680 1.00 98.31 120 THR A CA 1
ATOM 985 C C . THR A 1 120 ? 6.807 0.215 -11.811 1.00 98.31 120 THR A C 1
ATOM 987 O O . THR A 1 120 ? 7.138 0.757 -10.767 1.00 98.31 120 THR A O 1
ATOM 990 N N . ILE A 1 121 ? 7.332 -0.948 -12.214 1.00 98.12 121 ILE A N 1
ATOM 991 C CA . ILE A 1 121 ? 8.350 -1.670 -11.439 1.00 98.12 121 ILE A CA 1
ATOM 992 C C . ILE A 1 121 ? 9.624 -0.820 -11.361 1.00 98.12 121 ILE A C 1
ATOM 994 O O . ILE A 1 121 ? 10.081 -0.508 -10.268 1.00 98.12 121 ILE A O 1
ATOM 998 N N . LYS A 1 122 ? 10.138 -0.353 -12.508 1.00 98.12 122 LYS A N 1
ATOM 999 C CA . LYS A 1 122 ? 11.316 0.526 -12.555 1.00 98.12 122 LYS A CA 1
ATOM 1000 C C . LYS A 1 122 ? 11.060 1.871 -11.866 1.00 98.12 122 LYS A C 1
ATOM 1002 O O . LYS A 1 122 ? 11.888 2.321 -11.086 1.00 98.12 122 LYS A O 1
ATOM 1007 N N . ALA A 1 123 ? 9.895 2.483 -12.091 1.00 98.31 123 ALA A N 1
ATOM 1008 C CA . ALA A 1 123 ? 9.556 3.760 -11.457 1.00 98.31 123 ALA A CA 1
ATOM 1009 C C . ALA A 1 123 ? 9.455 3.665 -9.921 1.00 98.31 123 ALA A C 1
ATOM 1011 O O . ALA A 1 123 ? 9.923 4.551 -9.213 1.00 98.31 123 ALA A O 1
ATOM 1012 N N . ASN A 1 124 ? 8.874 2.583 -9.394 1.00 98.75 124 ASN A N 1
ATOM 1013 C CA . ASN A 1 124 ? 8.808 2.358 -7.951 1.00 98.75 124 ASN A CA 1
ATOM 1014 C C . ASN A 1 124 ? 10.178 1.979 -7.375 1.00 98.75 124 ASN A C 1
ATOM 1016 O O . ASN A 1 124 ? 10.491 2.421 -6.277 1.00 98.75 124 ASN A O 1
ATOM 1020 N N . ALA A 1 125 ? 11.011 1.237 -8.116 1.00 98.62 125 ALA A N 1
ATOM 1021 C CA . ALA A 1 125 ? 12.404 0.995 -7.735 1.00 98.62 125 ALA A CA 1
ATOM 1022 C C . ALA A 1 125 ? 13.184 2.313 -7.601 1.00 98.62 125 ALA A C 1
ATOM 1024 O O . ALA A 1 125 ? 13.934 2.476 -6.644 1.00 98.62 125 ALA A O 1
ATOM 1025 N N . GLN A 1 126 ? 12.955 3.271 -8.509 1.00 98.56 126 GLN A N 1
ATOM 1026 C CA . GLN A 1 126 ? 13.589 4.590 -8.452 1.00 98.56 126 GLN A CA 1
ATOM 1027 C C . GLN A 1 126 ? 13.163 5.361 -7.202 1.00 98.56 126 GLN A C 1
ATOM 1029 O O . GLN A 1 126 ? 14.023 5.792 -6.449 1.00 98.56 126 GLN A O 1
ATOM 1034 N N . MET A 1 127 ? 11.856 5.441 -6.918 1.00 98.62 127 MET A N 1
ATOM 1035 C CA . MET A 1 127 ? 11.353 6.061 -5.681 1.00 98.62 127 MET A CA 1
ATOM 1036 C C . MET A 1 127 ? 12.028 5.476 -4.430 1.00 98.62 127 MET A C 1
ATOM 1038 O O . MET A 1 127 ? 12.339 6.202 -3.488 1.00 98.62 127 MET A O 1
ATOM 1042 N N . MET A 1 128 ? 12.212 4.155 -4.398 1.00 98.56 128 MET A N 1
ATOM 1043 C CA . MET A 1 128 ? 12.821 3.476 -3.257 1.00 98.56 128 MET A CA 1
ATOM 1044 C C . MET A 1 128 ? 14.309 3.798 -3.131 1.00 98.56 128 MET A C 1
ATOM 1046 O O . MET A 1 128 ? 14.770 4.118 -2.040 1.00 98.56 128 MET A O 1
ATOM 1050 N N . PHE A 1 129 ? 15.030 3.778 -4.252 1.00 98.50 129 PHE A N 1
ATOM 1051 C CA . PHE A 1 129 ? 16.438 4.153 -4.315 1.00 98.50 129 PHE A CA 1
ATOM 1052 C C . PHE A 1 129 ? 16.673 5.607 -3.889 1.00 98.50 129 PHE A C 1
ATOM 1054 O O . PHE A 1 129 ? 17.583 5.864 -3.104 1.00 98.50 129 PHE A O 1
ATOM 1061 N N . ASP A 1 130 ? 15.826 6.538 -4.332 1.00 98.31 130 ASP A N 1
ATOM 1062 C CA . ASP A 1 130 ? 15.921 7.957 -3.970 1.00 98.31 130 ASP A CA 1
ATOM 1063 C C . ASP A 1 130 ? 15.816 8.147 -2.449 1.00 98.31 130 ASP A C 1
ATOM 1065 O O . ASP A 1 130 ? 16.621 8.852 -1.849 1.00 98.31 130 ASP A O 1
ATOM 1069 N N . ILE A 1 131 ? 14.890 7.439 -1.788 1.00 97.88 131 ILE A N 1
ATOM 1070 C CA . ILE A 1 131 ? 14.792 7.438 -0.320 1.00 97.88 131 ILE A CA 1
ATOM 1071 C C . ILE A 1 131 ? 16.067 6.915 0.336 1.00 97.88 131 ILE A C 1
ATOM 1073 O O . ILE A 1 131 ? 16.510 7.484 1.338 1.00 97.88 131 ILE A O 1
ATOM 1077 N N . THR A 1 132 ? 16.655 5.850 -0.207 1.00 96.25 132 THR A N 1
ATOM 1078 C CA . THR A 1 132 ? 17.897 5.298 0.331 1.00 96.25 132 THR A CA 1
ATOM 1079 C C . THR A 1 132 ? 19.053 6.276 0.211 1.00 96.25 132 THR A C 1
ATOM 1081 O O . THR A 1 132 ? 19.805 6.428 1.172 1.00 96.25 132 THR A O 1
ATOM 1084 N N . MET A 1 133 ? 19.158 6.992 -0.906 1.00 97.44 133 MET A N 1
ATOM 1085 C CA . MET A 1 133 ? 20.183 8.020 -1.096 1.00 97.44 133 MET A CA 1
ATOM 1086 C C . MET A 1 133 ? 19.956 9.240 -0.198 1.00 97.44 133 MET A C 1
ATOM 1088 O O . MET A 1 133 ? 20.892 9.703 0.449 1.00 97.44 133 MET A O 1
ATOM 1092 N N . ASP A 1 134 ? 18.718 9.724 -0.095 1.00 97.31 134 ASP A N 1
ATOM 1093 C CA . ASP A 1 134 ? 18.394 10.945 0.649 1.00 97.31 134 ASP A CA 1
ATOM 1094 C C . ASP A 1 134 ? 18.495 10.768 2.169 1.00 97.31 134 ASP A C 1
ATOM 1096 O O . ASP A 1 134 ? 18.876 11.691 2.891 1.00 97.31 134 ASP A O 1
ATOM 1100 N N . LYS A 1 135 ? 18.093 9.599 2.683 1.00 95.69 135 LYS A N 1
ATOM 1101 C CA . LYS A 1 135 ? 17.966 9.344 4.129 1.00 95.69 135 LYS A CA 1
ATOM 1102 C C . LYS A 1 135 ? 19.030 8.407 4.688 1.00 95.69 135 LYS A C 1
ATOM 1104 O O . LYS A 1 135 ? 19.086 8.250 5.905 1.00 95.69 135 LYS A O 1
ATOM 1109 N N . ASN A 1 136 ? 19.844 7.789 3.832 1.00 96.06 136 ASN A N 1
ATOM 1110 C CA . ASN A 1 136 ? 20.843 6.792 4.216 1.00 96.06 136 ASN A CA 1
ATOM 1111 C C . ASN A 1 136 ? 20.249 5.618 5.031 1.00 96.06 136 ASN A C 1
ATOM 1113 O O . ASN A 1 136 ? 20.853 5.137 5.989 1.00 96.06 136 ASN A O 1
ATOM 1117 N N . ILE A 1 137 ? 19.037 5.181 4.667 1.00 96.06 137 ILE A N 1
ATOM 1118 C CA . ILE A 1 137 ? 18.328 4.023 5.243 1.00 96.06 137 ILE A CA 1
ATOM 1119 C C . ILE A 1 137 ? 17.684 3.194 4.124 1.00 96.06 137 ILE A C 1
ATOM 1121 O O . ILE A 1 137 ? 17.356 3.730 3.068 1.00 96.06 137 ILE A O 1
ATOM 1125 N N . SER A 1 138 ? 17.449 1.898 4.337 1.00 96.88 138 SER A N 1
ATOM 1126 C CA . SER A 1 138 ? 16.670 1.104 3.375 1.00 96.88 138 SER A CA 1
ATOM 1127 C C . SER A 1 138 ? 15.227 1.610 3.276 1.00 96.88 138 SER A C 1
ATOM 1129 O O . SER A 1 138 ? 14.685 2.215 4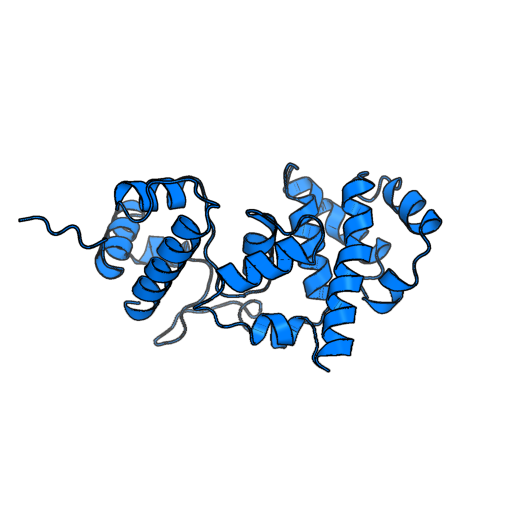.211 1.00 96.88 138 SER A O 1
ATOM 1131 N N . PHE A 1 139 ? 14.565 1.348 2.152 1.00 97.38 139 PHE A N 1
ATOM 1132 C CA . PHE A 1 139 ? 13.155 1.705 2.005 1.00 97.38 139 PHE A CA 1
ATOM 1133 C C . PHE A 1 139 ? 12.249 0.898 2.954 1.00 97.38 139 PHE A C 1
ATOM 1135 O O . PHE A 1 139 ? 11.243 1.404 3.458 1.00 97.38 139 PHE A O 1
ATOM 1142 N N . ALA A 1 140 ? 12.626 -0.344 3.250 1.00 94.69 140 ALA A N 1
ATOM 1143 C CA . ALA A 1 140 ? 12.022 -1.173 4.284 1.00 94.69 140 ALA A CA 1
ATOM 1144 C C . ALA A 1 140 ? 12.060 -0.491 5.665 1.00 94.69 140 ALA A C 1
ATOM 1146 O O . ALA A 1 140 ? 11.024 -0.377 6.329 1.00 94.69 140 ALA A O 1
ATOM 1147 N N . GLN A 1 141 ? 13.219 0.052 6.061 1.00 95.38 141 GLN A N 1
ATOM 1148 C CA . GLN A 1 141 ? 13.364 0.818 7.301 1.00 95.38 141 GLN A CA 1
ATOM 1149 C C . GLN A 1 141 ? 12.506 2.092 7.274 1.00 95.38 141 GLN A C 1
ATOM 1151 O O . GLN A 1 141 ? 11.807 2.388 8.240 1.00 95.38 141 GLN A O 1
ATOM 1156 N N . PHE A 1 142 ? 12.463 2.799 6.142 1.00 97.44 142 PHE A N 1
ATOM 1157 C CA . PHE A 1 142 ? 11.600 3.970 5.967 1.00 97.44 142 PHE A CA 1
ATOM 1158 C C . PHE A 1 142 ? 10.107 3.663 6.196 1.00 97.44 142 PHE A C 1
ATOM 1160 O O . PHE A 1 142 ? 9.422 4.429 6.877 1.00 97.44 142 PHE A O 1
ATOM 1167 N N . ILE A 1 143 ? 9.584 2.540 5.681 1.00 96.19 143 ILE A N 1
ATOM 1168 C CA . ILE A 1 143 ? 8.199 2.116 5.965 1.00 96.19 143 ILE A CA 1
ATOM 1169 C C . ILE A 1 143 ? 8.034 1.750 7.444 1.00 96.19 143 ILE A C 1
ATOM 1171 O O . ILE A 1 143 ? 7.004 2.074 8.048 1.00 96.19 143 ILE A O 1
ATOM 1175 N N . ASN A 1 144 ? 9.006 1.040 8.019 1.00 93.19 144 ASN A N 1
ATOM 1176 C CA . ASN A 1 144 ? 8.971 0.629 9.418 1.00 93.19 144 ASN A CA 1
ATOM 1177 C C . ASN A 1 144 ? 8.831 1.840 10.348 1.00 93.19 144 ASN A C 1
ATOM 1179 O O . ASN A 1 144 ? 7.894 1.880 11.148 1.00 93.19 144 ASN A O 1
ATOM 1183 N N . ASP A 1 145 ? 9.684 2.842 10.151 1.00 94.88 145 ASP A N 1
ATOM 1184 C CA . ASP A 1 145 ? 9.795 4.025 11.009 1.00 94.88 145 ASP A CA 1
ATOM 1185 C C . ASP A 1 145 ? 8.640 5.009 10.845 1.00 94.88 145 ASP A C 1
ATOM 1187 O O . ASP A 1 145 ? 8.456 5.895 11.679 1.00 94.88 145 ASP A O 1
ATOM 1191 N N . TRP A 1 146 ? 7.824 4.855 9.798 1.00 96.75 146 TRP A N 1
ATOM 1192 C CA . TRP A 1 146 ? 6.647 5.695 9.634 1.00 96.75 146 TRP A CA 1
ATOM 1193 C C . TRP A 1 146 ? 5.652 5.477 10.794 1.00 96.75 146 TRP A C 1
ATOM 1195 O O . TRP A 1 146 ? 5.230 4.341 11.024 1.00 96.75 146 TRP A O 1
ATOM 1205 N N . PRO A 1 147 ? 5.202 6.518 11.511 1.00 94.81 147 PRO A N 1
ATOM 1206 C CA . PRO A 1 147 ? 4.280 6.360 12.638 1.00 94.81 147 PRO A CA 1
ATOM 1207 C C . PRO A 1 147 ? 2.947 5.716 12.221 1.00 94.81 147 PRO A C 1
ATOM 1209 O O . PRO A 1 147 ? 2.334 6.099 11.225 1.00 94.81 147 PRO A O 1
ATOM 1212 N N . SER A 1 148 ? 2.461 4.731 12.984 1.00 91.00 148 SER A N 1
ATOM 1213 C CA . SER A 1 148 ? 1.198 4.036 12.647 1.00 91.00 148 SER A CA 1
ATOM 1214 C C . SER A 1 148 ? -0.022 4.952 12.813 1.00 91.00 148 SER A C 1
ATOM 1216 O O . SER A 1 148 ? -1.041 4.791 12.142 1.00 91.00 148 SER A O 1
ATOM 1218 N N . GLU A 1 149 ? 0.104 5.941 13.692 1.00 94.31 149 GLU A N 1
ATOM 12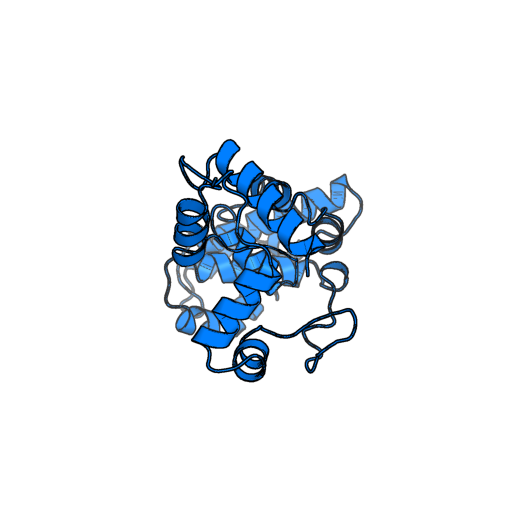19 C CA . GLU A 1 149 ? -0.859 7.002 13.950 1.00 94.31 149 GLU A CA 1
ATOM 1220 C C . GLU A 1 149 ? -0.997 8.009 12.798 1.00 94.31 149 GLU A C 1
ATOM 1222 O O . GLU A 1 149 ? -1.972 8.762 12.790 1.00 94.31 149 GLU A O 1
ATOM 1227 N N . ASP A 1 150 ? -0.085 7.978 11.817 1.00 97.12 150 ASP A N 1
ATOM 1228 C CA . ASP A 1 150 ? -0.137 8.735 10.559 1.00 97.12 150 ASP A CA 1
ATOM 1229 C C . ASP A 1 150 ? 0.035 7.809 9.338 1.00 97.12 150 ASP A C 1
ATOM 1231 O O . ASP A 1 150 ? 0.745 8.103 8.373 1.00 97.12 150 ASP A O 1
ATOM 1235 N N . ILE A 1 151 ? -0.629 6.649 9.348 1.00 97.31 151 ILE A N 1
ATOM 1236 C CA . ILE A 1 151 ? -0.570 5.722 8.211 1.00 97.31 151 ILE A CA 1
ATOM 1237 C C . ILE A 1 151 ? -1.160 6.338 6.928 1.00 97.31 151 ILE A C 1
ATOM 1239 O O . ILE A 1 151 ? -0.690 6.044 5.827 1.00 97.31 151 ILE A O 1
ATOM 1243 N N . ILE A 1 152 ? -2.129 7.257 7.047 1.00 97.88 152 ILE A N 1
ATOM 1244 C CA . ILE A 1 152 ? -2.644 8.029 5.902 1.00 97.88 152 ILE A CA 1
ATOM 1245 C C . ILE A 1 152 ? -1.576 8.939 5.273 1.00 97.88 152 ILE A C 1
ATOM 1247 O O . ILE A 1 152 ? -1.625 9.180 4.063 1.00 97.88 152 ILE A O 1
ATOM 1251 N N . GLY A 1 153 ? -0.601 9.415 6.056 1.00 98.25 153 GLY A N 1
ATOM 1252 C CA . GLY A 1 153 ? 0.560 10.150 5.566 1.00 98.25 153 GLY A CA 1
ATOM 1253 C C . GLY A 1 153 ? 1.442 9.272 4.685 1.00 98.25 153 GLY A C 1
ATOM 1254 O O . GLY A 1 153 ? 1.802 9.681 3.577 1.00 98.25 153 GLY A O 1
ATOM 1255 N N . LEU A 1 154 ? 1.695 8.025 5.103 1.00 98.25 154 LEU A N 1
ATOM 1256 C CA . LEU A 1 154 ? 2.449 7.061 4.295 1.00 98.25 154 LEU A CA 1
ATOM 1257 C C . LEU A 1 154 ? 1.717 6.761 2.983 1.00 98.25 154 LEU A C 1
ATOM 1259 O O . LEU A 1 154 ? 2.330 6.716 1.918 1.00 98.25 154 LEU A O 1
ATOM 1263 N N . TRP A 1 155 ? 0.390 6.612 3.020 1.00 98.19 155 TRP A N 1
ATOM 1264 C CA . TRP A 1 155 ? -0.405 6.430 1.802 1.00 98.19 155 TRP A CA 1
ATOM 1265 C C . TRP A 1 155 ? -0.298 7.624 0.858 1.00 98.19 155 TRP A C 1
ATOM 1267 O O . TRP A 1 155 ? -0.177 7.444 -0.356 1.00 98.19 155 TRP A O 1
ATOM 1277 N N . ALA A 1 156 ? -0.340 8.843 1.398 1.00 98.19 156 ALA A N 1
ATOM 1278 C CA . ALA A 1 156 ? -0.184 10.060 0.615 1.00 98.19 156 ALA A CA 1
ATOM 1279 C C . ALA A 1 156 ? 1.209 10.137 -0.025 1.00 98.19 156 ALA A C 1
ATOM 1281 O O . ALA A 1 156 ? 1.309 10.482 -1.204 1.00 98.19 156 ALA A O 1
ATOM 1282 N N . TYR A 1 157 ? 2.257 9.754 0.711 1.00 98.44 157 TYR A N 1
ATOM 1283 C CA . TYR A 1 157 ? 3.619 9.658 0.191 1.00 98.44 157 TYR A CA 1
ATOM 1284 C C . TYR A 1 157 ? 3.701 8.656 -0.969 1.00 98.44 157 TYR A C 1
ATOM 1286 O O . TYR A 1 157 ? 4.073 9.033 -2.080 1.00 98.44 157 TYR A O 1
ATOM 1294 N N . LEU A 1 158 ? 3.260 7.410 -0.758 1.00 98.38 158 LEU A N 1
ATOM 1295 C CA . LEU A 1 158 ? 3.290 6.364 -1.788 1.00 98.38 158 LEU A CA 1
ATOM 1296 C C . LEU A 1 158 ? 2.473 6.748 -3.027 1.00 98.38 158 LEU A C 1
ATOM 1298 O O . LEU A 1 158 ? 2.889 6.482 -4.151 1.00 98.38 158 LEU A O 1
ATOM 1302 N N . LYS A 1 159 ? 1.323 7.407 -2.846 1.00 97.56 159 LYS A N 1
ATOM 1303 C CA . LYS A 1 159 ? 0.503 7.918 -3.953 1.00 97.56 159 LYS A CA 1
ATOM 1304 C C . LYS A 1 159 ? 1.217 9.007 -4.754 1.00 97.56 159 LYS A C 1
ATOM 1306 O O . LYS A 1 159 ? 1.017 9.076 -5.963 1.00 97.56 159 LYS A O 1
ATOM 1311 N N . LYS A 1 160 ? 1.951 9.895 -4.079 1.00 98.06 160 LYS A N 1
ATOM 1312 C CA . LYS A 1 160 ? 2.601 11.059 -4.693 1.00 98.06 160 LYS A CA 1
ATOM 1313 C C . LYS A 1 160 ? 3.892 10.680 -5.414 1.00 98.06 160 LYS A C 1
ATOM 1315 O O . LYS A 1 160 ? 4.131 11.185 -6.504 1.00 98.06 160 LYS A O 1
ATOM 1320 N N . HIS A 1 161 ? 4.709 9.838 -4.791 1.00 98.25 161 HIS A N 1
ATOM 1321 C CA . HIS A 1 161 ? 6.054 9.517 -5.268 1.00 98.25 161 HIS A CA 1
ATOM 1322 C C . HIS A 1 161 ? 6.102 8.203 -6.057 1.00 98.25 161 HIS A C 1
ATOM 1324 O O . HIS A 1 161 ? 6.907 8.062 -6.972 1.00 98.25 161 HIS A O 1
ATOM 1330 N N . GLY A 1 162 ? 5.206 7.264 -5.754 1.00 98.00 162 GLY A N 1
ATOM 1331 C CA . GLY A 1 162 ? 5.106 5.995 -6.460 1.00 98.00 162 GLY A CA 1
ATOM 1332 C C . GLY A 1 162 ? 4.172 6.046 -7.666 1.00 98.00 162 GLY A C 1
ATOM 1333 O O . GLY A 1 162 ? 3.345 6.942 -7.836 1.00 98.00 162 GLY A O 1
ATOM 1334 N N . GLN A 1 163 ? 4.247 5.012 -8.496 1.00 98.31 163 GLN A N 1
ATOM 1335 C CA . GLN A 1 163 ? 3.375 4.803 -9.644 1.00 98.31 163 GLN A CA 1
ATOM 1336 C C . GLN A 1 163 ? 2.329 3.730 -9.335 1.00 98.31 163 GLN A C 1
ATOM 1338 O O . GLN A 1 163 ? 2.649 2.582 -9.028 1.00 98.31 163 GLN A O 1
ATOM 1343 N N . ARG A 1 164 ? 1.048 4.109 -9.456 1.00 97.56 164 ARG A N 1
ATOM 1344 C CA . ARG A 1 164 ? -0.138 3.263 -9.194 1.00 97.56 164 ARG A CA 1
ATOM 1345 C C . ARG A 1 164 ? -0.269 2.736 -7.754 1.00 97.56 164 ARG A C 1
ATOM 1347 O O . ARG A 1 164 ? -1.037 1.804 -7.529 1.00 97.56 164 ARG A O 1
ATOM 1354 N N . LEU A 1 165 ? 0.387 3.370 -6.782 1.00 97.69 165 LEU A N 1
ATOM 1355 C CA . LEU A 1 165 ? 0.304 3.017 -5.355 1.00 97.69 165 LEU A CA 1
ATOM 1356 C C . LEU A 1 165 ? -0.773 3.790 -4.568 1.00 97.69 165 LEU A C 1
ATOM 1358 O O . LEU A 1 165 ? -0.919 3.596 -3.365 1.00 97.69 165 LEU A O 1
ATOM 1362 N N . GLY A 1 166 ? -1.565 4.636 -5.232 1.00 94.38 166 GLY A N 1
ATOM 1363 C CA . GLY A 1 166 ? -2.709 5.316 -4.617 1.00 94.38 166 GLY A CA 1
ATOM 1364 C C . GLY A 1 166 ? -3.946 4.428 -4.420 1.00 94.38 166 GLY A C 1
ATOM 1365 O O . GLY A 1 166 ? -4.007 3.282 -4.873 1.00 94.38 166 GLY A O 1
ATOM 1366 N N . GLY A 1 167 ? -4.974 4.991 -3.777 1.00 90.88 167 GLY A N 1
ATOM 1367 C CA . GLY A 1 167 ? -6.210 4.269 -3.465 1.00 90.88 167 GLY A CA 1
ATOM 1368 C C . GLY A 1 167 ? -5.938 3.098 -2.521 1.00 90.88 167 GLY A C 1
ATOM 1369 O O . GLY A 1 167 ? -5.112 3.215 -1.625 1.00 90.88 167 GLY A O 1
ATOM 1370 N N . ASN A 1 168 ? -6.595 1.958 -2.743 1.00 91.44 168 ASN A N 1
ATOM 1371 C CA . ASN A 1 168 ? -6.396 0.763 -1.917 1.00 91.44 168 ASN A CA 1
ATOM 1372 C C . ASN A 1 168 ? -5.124 -0.036 -2.273 1.00 91.44 168 ASN A C 1
ATOM 1374 O O . ASN A 1 168 ? -4.755 -0.930 -1.517 1.00 91.44 168 ASN A O 1
ATOM 1378 N N . THR A 1 169 ? -4.417 0.271 -3.371 1.00 94.06 169 THR A N 1
ATOM 1379 C CA . THR A 1 169 ? -3.207 -0.477 -3.765 1.00 94.06 169 THR A CA 1
ATOM 1380 C C . THR A 1 169 ? -2.111 -0.382 -2.703 1.00 94.06 169 THR A C 1
ATOM 1382 O O . THR A 1 169 ? -1.646 -1.416 -2.233 1.00 94.06 169 THR A O 1
ATOM 1385 N N . GLY A 1 170 ? -1.728 0.831 -2.291 1.00 94.56 170 GLY A N 1
ATOM 1386 C CA . GLY A 1 170 ? -0.734 1.048 -1.234 1.00 94.56 170 GLY A CA 1
ATOM 1387 C C . GLY A 1 170 ? -1.108 0.368 0.090 1.00 94.56 170 GLY A C 1
ATOM 1388 O O . GLY A 1 170 ? -0.340 -0.474 0.551 1.00 94.56 170 GLY A O 1
ATOM 1389 N N . PRO A 1 171 ? -2.298 0.637 0.666 1.00 94.19 171 PRO A N 1
ATOM 1390 C CA . PRO A 1 171 ? -2.762 -0.002 1.900 1.00 94.19 171 PRO A CA 1
ATOM 1391 C C . PRO A 1 171 ? -2.724 -1.535 1.856 1.00 94.19 171 PRO A C 1
ATOM 1393 O O . PRO A 1 171 ? -2.214 -2.169 2.776 1.00 94.19 171 PRO A O 1
ATOM 1396 N N . TYR A 1 172 ? -3.208 -2.162 0.777 1.00 89.94 172 TYR A N 1
ATOM 1397 C CA . TYR A 1 172 ? -3.141 -3.622 0.660 1.00 89.94 172 TYR A CA 1
ATOM 1398 C C . TYR A 1 172 ? -1.702 -4.132 0.579 1.00 89.94 172 TYR A C 1
ATOM 1400 O O . TYR A 1 172 ? -1.398 -5.156 1.185 1.00 89.94 172 TYR A O 1
ATOM 1408 N N . ALA A 1 173 ? -0.817 -3.441 -0.142 1.00 90.69 173 ALA A N 1
ATOM 1409 C CA . ALA A 1 173 ? 0.577 -3.853 -0.236 1.00 90.69 173 ALA A CA 1
ATOM 1410 C C . ALA A 1 173 ? 1.297 -3.721 1.115 1.00 90.69 173 ALA A C 1
ATOM 1412 O O . ALA A 1 173 ? 1.969 -4.652 1.540 1.00 90.69 173 ALA A O 1
ATOM 1413 N N . LEU A 1 174 ? 1.071 -2.623 1.838 1.00 92.31 174 LEU A N 1
ATOM 1414 C CA . LEU A 1 174 ? 1.564 -2.422 3.203 1.00 92.31 174 LEU A CA 1
ATOM 1415 C C . LEU A 1 174 ? 1.082 -3.526 4.152 1.00 92.31 174 LEU A C 1
ATOM 1417 O O . LEU A 1 174 ? 1.867 -4.052 4.936 1.00 92.31 174 LEU A O 1
ATOM 1421 N N . ARG A 1 175 ? -0.182 -3.942 4.024 1.00 85.75 175 ARG A N 1
ATOM 1422 C CA . ARG A 1 175 ? -0.737 -5.043 4.816 1.00 85.75 175 ARG A CA 1
ATOM 1423 C C . ARG A 1 175 ? -0.077 -6.388 4.504 1.00 85.75 175 ARG A C 1
ATOM 1425 O O . ARG A 1 175 ? 0.138 -7.169 5.423 1.00 85.75 175 ARG A O 1
ATOM 1432 N N . LEU A 1 176 ? 0.262 -6.655 3.239 1.00 81.75 176 LEU A N 1
ATOM 1433 C CA . LEU A 1 176 ? 1.025 -7.853 2.851 1.00 81.75 176 LEU A CA 1
ATOM 1434 C C . LEU A 1 176 ? 2.443 -7.853 3.434 1.00 81.75 176 LEU A C 1
ATOM 1436 O O . LEU A 1 176 ? 2.979 -8.916 3.714 1.00 81.75 176 LEU A O 1
ATOM 1440 N N . LEU A 1 177 ? 3.023 -6.669 3.619 1.00 83.56 177 LEU A N 1
ATOM 1441 C CA . LEU A 1 177 ? 4.355 -6.473 4.190 1.00 83.56 177 LEU A CA 1
ATOM 1442 C C . LEU A 1 177 ? 4.361 -6.483 5.726 1.00 83.56 177 LEU A C 1
ATOM 1444 O O . LEU A 1 177 ? 5.421 -6.370 6.327 1.00 83.56 177 LEU A O 1
ATOM 1448 N N . GLY A 1 178 ? 3.196 -6.588 6.372 1.00 81.38 178 GLY A N 1
ATOM 1449 C CA . GLY A 1 178 ? 3.084 -6.576 7.832 1.00 81.38 178 GLY A CA 1
ATOM 1450 C C . GLY A 1 178 ? 3.071 -5.181 8.465 1.00 81.38 178 GLY A C 1
ATOM 1451 O O . GLY A 1 178 ? 3.114 -5.075 9.690 1.00 81.38 178 GLY A O 1
ATOM 1452 N N . LYS A 1 179 ? 2.967 -4.098 7.679 1.00 87.75 179 LYS A N 1
ATOM 1453 C CA . LYS A 1 179 ? 2.747 -2.752 8.228 1.00 87.75 179 LYS A CA 1
ATOM 1454 C C . LYS A 1 179 ? 1.311 -2.631 8.739 1.00 87.75 179 LYS A C 1
ATOM 1456 O O . LYS A 1 179 ? 0.362 -2.904 8.001 1.00 87.75 179 LYS A O 1
ATOM 1461 N N . ASP A 1 180 ? 1.157 -2.173 9.980 1.00 87.00 180 ASP A N 1
ATOM 1462 C CA . ASP A 1 180 ? -0.155 -1.889 10.564 1.00 87.00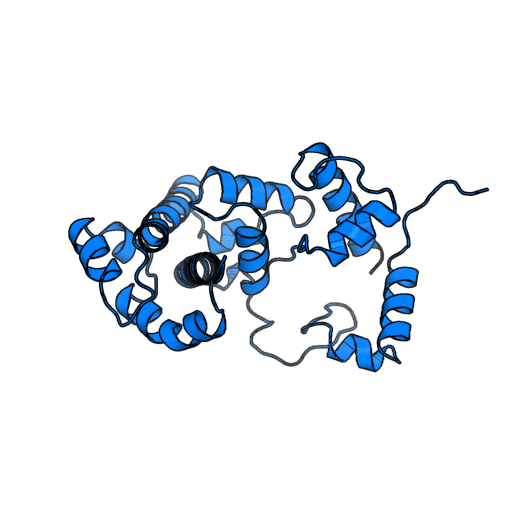 180 ASP A CA 1
ATOM 1463 C C . ASP A 1 180 ? -0.873 -0.795 9.760 1.00 87.00 180 ASP A C 1
ATOM 1465 O O . ASP A 1 180 ? -0.401 0.337 9.634 1.00 87.00 180 ASP A O 1
ATOM 1469 N N . THR A 1 181 ? -1.986 -1.172 9.133 1.00 91.56 181 THR A N 1
ATOM 1470 C CA . THR A 1 181 ? -2.747 -0.319 8.226 1.00 91.56 181 THR A CA 1
ATOM 1471 C C . THR A 1 181 ? -4.182 -0.830 8.091 1.00 91.56 181 THR A C 1
ATOM 1473 O O . THR A 1 181 ? -4.437 -2.043 8.036 1.00 91.56 181 THR A O 1
ATOM 1476 N N . PHE A 1 182 ? -5.141 0.094 8.029 1.00 92.94 182 PHE A N 1
ATOM 1477 C CA . PHE A 1 182 ? -6.547 -0.226 7.787 1.00 92.94 182 PHE A CA 1
ATOM 1478 C C . PHE A 1 182 ? -6.859 -0.252 6.287 1.00 92.94 182 PHE A C 1
ATOM 1480 O O . PHE A 1 182 ? -6.200 0.390 5.478 1.00 92.94 182 PHE A O 1
ATOM 1487 N N . ILE A 1 183 ? -7.885 -1.004 5.896 1.00 92.44 183 ILE A N 1
ATOM 1488 C CA . ILE A 1 183 ? -8.327 -1.092 4.502 1.00 92.44 183 ILE A CA 1
ATOM 1489 C C . ILE A 1 183 ? -9.701 -0.451 4.386 1.00 92.44 183 ILE A C 1
ATOM 1491 O O . ILE A 1 183 ? -10.625 -0.825 5.105 1.00 92.44 183 ILE A O 1
ATOM 1495 N N . LEU A 1 184 ? -9.854 0.478 3.445 1.00 94.19 184 LEU A N 1
ATOM 1496 C CA . LEU A 1 184 ? -11.135 1.110 3.146 1.00 94.19 184 LEU A CA 1
ATOM 1497 C C . LEU A 1 184 ? -11.930 0.237 2.166 1.00 94.19 184 LEU A C 1
ATOM 1499 O O . LEU A 1 184 ? -12.031 0.534 0.974 1.00 94.19 184 LEU A O 1
ATOM 1503 N N . SER A 1 185 ? -12.425 -0.898 2.665 1.00 92.38 185 SER A N 1
ATOM 1504 C CA . SER A 1 185 ? -13.391 -1.736 1.947 1.00 92.38 185 SER A CA 1
ATOM 1505 C C . SER A 1 185 ? -14.789 -1.110 1.988 1.00 92.38 185 SER A C 1
ATOM 1507 O O . SER A 1 185 ? -15.049 -0.207 2.784 1.00 92.38 185 SER A O 1
ATOM 1509 N N . SER A 1 186 ? -15.710 -1.626 1.171 1.00 93.38 186 SER A N 1
ATOM 1510 C CA . SER A 1 186 ? -17.118 -1.211 1.194 1.00 93.38 186 SER A CA 1
ATOM 1511 C C . SER A 1 186 ? -17.759 -1.373 2.575 1.00 93.38 186 SER A C 1
ATOM 1513 O O . SER A 1 186 ? -18.493 -0.495 3.015 1.00 93.38 186 SER A O 1
ATOM 1515 N N . ASP A 1 187 ? -17.445 -2.460 3.287 1.00 92.94 187 ASP A N 1
ATOM 1516 C CA . ASP A 1 187 ? -17.977 -2.716 4.630 1.00 92.94 187 ASP A CA 1
ATOM 1517 C C . ASP A 1 187 ? -17.413 -1.736 5.665 1.00 92.94 187 ASP A C 1
ATOM 1519 O O . ASP A 1 187 ? -18.142 -1.261 6.537 1.00 92.94 187 ASP A O 1
ATOM 1523 N N . VAL A 1 188 ? -16.120 -1.409 5.562 1.00 94.56 188 VAL A N 1
ATOM 1524 C CA . VAL A 1 188 ? -15.474 -0.431 6.447 1.00 94.56 188 VAL A CA 1
ATOM 1525 C C . VAL A 1 188 ? -16.033 0.963 6.186 1.00 94.56 188 VAL A C 1
ATOM 1527 O O . VAL A 1 188 ? -16.376 1.660 7.136 1.00 94.56 188 VAL A O 1
ATOM 1530 N N . GLU A 1 189 ? -16.202 1.361 4.924 1.00 96.12 189 GLU A N 1
ATOM 1531 C CA . GLU A 1 189 ? -16.855 2.626 4.581 1.00 96.12 189 GLU A CA 1
ATOM 1532 C C . GLU A 1 189 ? -18.293 2.684 5.115 1.00 96.12 189 GLU A C 1
ATOM 1534 O O . GLU A 1 189 ? -18.663 3.667 5.760 1.00 96.12 189 GLU A O 1
ATOM 1539 N N . ALA A 1 190 ? -19.093 1.636 4.892 1.00 95.69 190 ALA A N 1
ATOM 1540 C CA . ALA A 1 190 ? -20.471 1.571 5.372 1.00 95.69 190 ALA A CA 1
ATOM 1541 C C . ALA A 1 190 ? -20.543 1.706 6.900 1.00 95.69 190 ALA A C 1
ATOM 1543 O O . ALA A 1 190 ? -21.360 2.471 7.414 1.00 95.69 190 ALA A O 1
ATOM 1544 N N . TYR A 1 191 ? -19.649 1.027 7.625 1.00 95.12 191 TYR A N 1
ATOM 1545 C CA . TYR A 1 191 ? -19.530 1.158 9.074 1.00 95.12 191 TYR A CA 1
ATOM 1546 C C . TYR A 1 191 ? -19.163 2.587 9.498 1.00 95.12 191 TYR A C 1
ATOM 1548 O O . TYR A 1 191 ? -19.846 3.169 10.338 1.00 95.12 191 TYR A O 1
ATOM 1556 N N . LEU A 1 192 ? -18.134 3.184 8.889 1.00 96.12 192 LEU A N 1
ATOM 1557 C CA . LEU A 1 192 ? -17.674 4.538 9.217 1.00 96.12 192 LEU A CA 1
ATOM 1558 C C . LEU A 1 192 ? -18.770 5.593 8.996 1.00 96.12 192 LEU A C 1
ATOM 1560 O O . LEU A 1 192 ? -18.912 6.516 9.799 1.00 96.12 192 LEU A O 1
ATOM 1564 N N . ARG A 1 193 ? -19.569 5.441 7.934 1.00 96.00 193 ARG A N 1
ATOM 1565 C CA . ARG A 1 193 ? -20.730 6.301 7.654 1.00 96.00 193 ARG A CA 1
ATOM 1566 C C . ARG A 1 193 ? -21.866 6.075 8.647 1.00 96.00 193 ARG A C 1
ATOM 1568 O O . ARG A 1 193 ? -22.425 7.044 9.150 1.00 96.00 193 ARG A O 1
ATOM 1575 N N . ALA A 1 194 ? -22.180 4.820 8.974 1.00 94.25 194 ALA A N 1
ATOM 1576 C CA . ALA A 1 194 ? -23.219 4.485 9.950 1.00 94.25 194 ALA A CA 1
ATOM 1577 C C . ALA A 1 194 ? -22.895 5.015 11.357 1.00 94.25 194 ALA A C 1
ATOM 1579 O O . ALA A 1 194 ? -23.791 5.443 12.076 1.00 94.25 194 ALA A O 1
ATOM 1580 N N . GLN A 1 195 ? -21.612 5.036 11.727 1.00 94.06 195 GLN A N 1
ATOM 1581 C CA . GLN A 1 195 ? -21.117 5.638 12.969 1.00 94.06 195 GLN A CA 1
ATOM 1582 C C . GLN A 1 195 ? -20.924 7.163 12.878 1.00 94.06 195 GLN A C 1
ATOM 1584 O O . GLN A 1 195 ? -20.425 7.766 13.824 1.00 94.06 195 GLN A O 1
ATOM 1589 N N . GLN A 1 196 ? -21.286 7.789 11.749 1.00 94.56 196 GLN A N 1
ATOM 1590 C CA . GLN A 1 196 ? -21.144 9.229 11.490 1.00 94.56 196 GLN A CA 1
ATOM 1591 C C . GLN A 1 196 ? -19.712 9.766 11.665 1.00 94.56 196 GLN A C 1
ATOM 1593 O O . GLN A 1 196 ? -19.505 10.941 11.958 1.00 94.56 196 GLN A O 1
ATOM 1598 N N . ILE A 1 197 ? -18.707 8.914 11.452 1.00 95.94 197 ILE A N 1
ATOM 1599 C CA . ILE A 1 197 ? -17.290 9.302 11.503 1.00 95.94 197 ILE A CA 1
ATOM 1600 C C . ILE A 1 197 ? -16.923 10.113 10.257 1.00 95.94 197 ILE A C 1
ATOM 1602 O O . ILE A 1 197 ? -16.094 11.020 10.314 1.00 95.94 197 ILE A O 1
ATOM 1606 N N . ILE A 1 198 ? -17.550 9.789 9.122 1.00 96.56 198 ILE A N 1
ATOM 1607 C CA . ILE A 1 198 ? -17.387 10.510 7.860 1.00 96.56 198 ILE A CA 1
ATOM 1608 C C . ILE A 1 198 ? -18.740 10.803 7.212 1.00 96.56 198 ILE A C 1
ATOM 1610 O O . ILE A 1 198 ? -19.650 9.976 7.232 1.00 96.56 198 ILE A O 1
ATOM 1614 N N . ASP A 1 199 ? -18.828 11.967 6.573 1.00 93.69 199 ASP A N 1
ATOM 1615 C CA . ASP A 1 199 ? -19.983 12.448 5.809 1.00 93.69 199 ASP A CA 1
ATOM 1616 C C . ASP A 1 199 ? -19.645 12.639 4.315 1.00 93.69 199 ASP A C 1
ATOM 1618 O O . ASP A 1 199 ? -20.433 12.286 3.441 1.00 93.69 199 ASP A O 1
ATOM 1622 N N . GLY A 1 200 ? -18.441 13.127 4.009 1.00 92.62 200 GLY A N 1
ATOM 1623 C CA . GLY A 1 200 ? -17.982 13.441 2.656 1.00 92.62 200 GLY A CA 1
ATOM 1624 C C . GLY A 1 200 ? -17.396 12.273 1.854 1.00 92.62 200 GLY A C 1
ATOM 1625 O O . GLY A 1 200 ? -17.626 11.088 2.117 1.00 92.62 200 GLY A O 1
ATOM 1626 N N . GLY A 1 201 ? -16.620 12.628 0.825 1.00 94.75 201 GLY A N 1
ATOM 1627 C CA . GLY A 1 201 ? -15.923 11.662 -0.021 1.00 94.75 201 GLY A CA 1
ATOM 1628 C C . GLY A 1 201 ? -14.855 10.893 0.758 1.00 94.75 201 GLY A C 1
ATOM 1629 O O . GLY A 1 201 ? -14.013 11.503 1.417 1.00 94.75 201 GLY A O 1
ATOM 1630 N N . LEU A 1 202 ? -14.853 9.562 0.627 1.00 94.56 202 LEU A N 1
ATOM 1631 C CA . LEU A 1 202 ? -13.986 8.636 1.371 1.00 94.56 202 LEU A CA 1
ATOM 1632 C C . LEU A 1 202 ? -12.492 9.001 1.312 1.00 94.56 202 LEU A C 1
ATOM 1634 O O . LEU A 1 202 ? -11.774 8.866 2.296 1.00 94.56 202 LEU A O 1
ATOM 1638 N N . GLN A 1 203 ? -12.036 9.487 0.157 1.00 93.19 203 GLN A N 1
ATOM 1639 C CA . GLN A 1 203 ? -10.637 9.841 -0.116 1.00 93.19 203 GLN A CA 1
ATOM 1640 C C . GLN A 1 203 ? -10.322 11.327 0.136 1.00 93.19 203 GLN A C 1
ATOM 1642 O O . GLN A 1 203 ? -9.245 11.804 -0.225 1.00 93.19 203 GLN A O 1
ATOM 1647 N N . SER A 1 204 ? -11.258 12.092 0.707 1.00 94.75 204 SER A N 1
ATOM 1648 C CA . SER A 1 204 ? -11.011 13.488 1.070 1.00 94.75 204 SER A CA 1
ATOM 1649 C C . SER A 1 204 ? -10.061 13.575 2.267 1.00 94.75 204 SER A C 1
ATOM 1651 O O . SER A 1 204 ? -10.072 12.709 3.142 1.00 94.75 204 SER A O 1
ATOM 1653 N N . LYS A 1 205 ? -9.267 14.652 2.350 1.00 94.38 205 LYS A N 1
ATOM 1654 C CA . LYS A 1 205 ? -8.359 14.879 3.488 1.00 94.38 205 LYS A CA 1
ATOM 1655 C C . LYS A 1 205 ? -9.116 14.874 4.822 1.00 94.38 205 LYS A C 1
ATOM 1657 O O . LYS A 1 205 ? -8.685 14.206 5.752 1.00 94.38 205 LYS A O 1
ATOM 1662 N N . LYS A 1 206 ? -10.273 15.551 4.881 1.00 97.12 206 LYS A N 1
ATOM 1663 C CA . LYS A 1 206 ? -11.150 15.587 6.067 1.00 97.12 206 LYS A CA 1
ATOM 1664 C C . LYS A 1 206 ? -11.556 14.173 6.499 1.00 97.12 206 LYS A C 1
ATOM 1666 O O . LYS A 1 206 ? -11.376 13.825 7.662 1.00 97.12 206 LYS A O 1
ATOM 1671 N N . SER A 1 207 ? -12.063 13.360 5.569 1.00 97.38 207 SER A N 1
ATOM 1672 C CA . SER A 1 207 ? -12.483 11.985 5.861 1.00 97.38 207 SER A CA 1
ATOM 1673 C C . SER A 1 207 ? -11.311 11.111 6.297 1.00 97.38 207 SER A C 1
ATOM 1675 O O . SER A 1 207 ? -11.415 10.453 7.323 1.00 97.38 207 SER A O 1
ATOM 1677 N N . LEU A 1 208 ? -10.179 11.138 5.587 1.00 97.06 208 LEU A N 1
A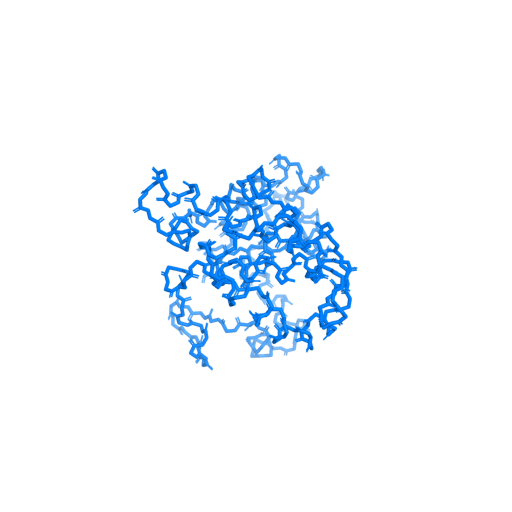TOM 1678 C CA . LEU A 1 208 ? -9.008 10.330 5.943 1.00 97.06 208 LEU A CA 1
ATOM 1679 C C . LEU A 1 208 ? -8.463 10.675 7.336 1.00 97.06 208 LEU A C 1
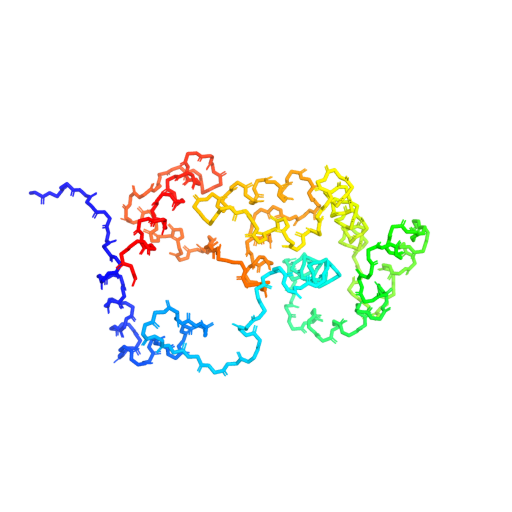ATOM 1681 O O . LEU A 1 208 ? -8.168 9.764 8.103 1.00 97.06 208 LEU A O 1
ATOM 1685 N N . THR A 1 209 ? -8.399 11.961 7.701 1.00 97.75 209 THR A N 1
ATOM 1686 C CA . THR A 1 209 ? -7.992 12.389 9.049 1.00 97.75 209 THR A CA 1
ATOM 1687 C C . THR A 1 209 ? -8.960 11.893 10.127 1.00 97.75 209 THR A C 1
ATOM 1689 O O . THR A 1 209 ? -8.514 11.380 11.151 1.00 97.75 209 THR A O 1
ATOM 1692 N N . ALA A 1 210 ? -10.274 11.987 9.898 1.00 97.62 210 ALA A N 1
ATOM 1693 C CA . ALA A 1 210 ? -11.274 11.480 10.841 1.00 97.62 210 ALA A CA 1
ATOM 1694 C C . ALA A 1 210 ? -11.192 9.951 11.006 1.00 97.62 210 ALA A C 1
ATOM 1696 O O . ALA A 1 210 ? -11.263 9.436 12.121 1.00 97.62 210 ALA A O 1
ATOM 1697 N N . ILE A 1 211 ? -10.979 9.227 9.904 1.00 97.38 211 ILE A N 1
ATOM 1698 C CA . ILE A 1 211 ? -10.811 7.771 9.907 1.00 97.38 211 ILE A CA 1
ATOM 1699 C C . ILE A 1 211 ? -9.541 7.368 10.665 1.00 97.38 211 ILE A C 1
ATOM 1701 O O . ILE A 1 211 ? -9.610 6.489 11.522 1.00 97.38 211 ILE A O 1
ATOM 1705 N N . GLN A 1 212 ? -8.403 8.019 10.399 1.00 97.62 212 GLN A N 1
ATOM 1706 C CA . GLN A 1 212 ? -7.152 7.783 11.128 1.00 97.62 212 GLN A CA 1
ATOM 1707 C C . GLN A 1 212 ? -7.353 7.984 12.633 1.00 97.62 212 GLN A C 1
ATOM 1709 O O . GLN A 1 212 ? -6.995 7.111 13.418 1.00 97.62 212 GLN A O 1
ATOM 1714 N N . ALA A 1 213 ? -7.973 9.096 13.038 1.00 97.12 213 ALA A N 1
ATOM 1715 C CA . ALA A 1 213 ? -8.252 9.374 14.443 1.00 97.12 213 ALA A CA 1
ATOM 1716 C C . ALA A 1 213 ? -9.141 8.291 15.079 1.00 97.12 213 ALA A C 1
ATOM 1718 O O . ALA A 1 213 ? -8.882 7.858 16.202 1.00 97.12 213 ALA A O 1
ATOM 1719 N N . HIS A 1 214 ? -10.153 7.808 14.351 1.00 96.62 214 HIS A N 1
ATOM 1720 C CA . HIS A 1 214 ? -11.012 6.725 14.820 1.00 96.62 214 HIS A CA 1
ATOM 1721 C C . HIS A 1 214 ? -10.244 5.410 15.014 1.00 96.62 214 HIS A C 1
ATOM 1723 O O . HIS A 1 214 ? -10.354 4.798 16.074 1.00 96.62 214 HIS A O 1
ATOM 1729 N N . PHE A 1 215 ? -9.432 4.987 14.041 1.00 95.62 215 PHE A N 1
ATOM 1730 C CA . PHE A 1 215 ? -8.629 3.767 14.178 1.00 95.62 215 PHE A CA 1
ATOM 1731 C C . PHE A 1 215 ? -7.549 3.889 15.259 1.00 95.62 215 PHE A C 1
ATOM 1733 O O . PHE A 1 215 ? -7.327 2.925 15.987 1.00 95.62 215 PHE A O 1
ATOM 1740 N N . ASN A 1 216 ? -6.937 5.065 15.430 1.00 94.81 216 ASN A N 1
ATOM 1741 C CA . ASN A 1 216 ? -6.002 5.322 16.529 1.00 94.81 216 ASN A CA 1
ATOM 1742 C C . ASN A 1 216 ? -6.687 5.126 17.886 1.00 94.81 216 ASN A C 1
ATOM 1744 O O . ASN A 1 216 ? -6.137 4.459 18.757 1.00 94.81 216 ASN A O 1
ATOM 1748 N N . LYS A 1 217 ? -7.916 5.640 18.041 1.00 94.56 217 LYS A N 1
ATOM 1749 C CA . LYS A 1 217 ? -8.721 5.432 19.250 1.00 94.56 217 LYS A CA 1
ATOM 1750 C C . LYS A 1 217 ? -9.016 3.948 19.483 1.00 94.56 217 LYS A C 1
ATOM 1752 O O . LYS A 1 217 ? -8.773 3.459 20.580 1.00 94.56 217 LYS A O 1
ATOM 1757 N N . LEU A 1 218 ? -9.482 3.223 18.460 1.00 92.19 218 LEU A N 1
ATOM 1758 C CA . LEU A 1 218 ? -9.748 1.782 18.575 1.00 92.19 218 LEU A CA 1
ATOM 1759 C C . LEU A 1 218 ? -8.496 0.992 18.979 1.00 92.19 218 LEU A C 1
ATOM 1761 O O . LEU A 1 218 ? -8.599 0.081 19.791 1.00 92.19 218 LEU A O 1
ATOM 1765 N N . LYS A 1 219 ? -7.323 1.367 18.455 1.00 89.31 219 LYS A N 1
ATOM 1766 C CA . LYS A 1 219 ? -6.035 0.754 18.801 1.00 89.31 219 LYS A CA 1
ATOM 1767 C C . LYS A 1 219 ? -5.639 0.982 20.262 1.00 89.31 219 LYS A C 1
ATOM 1769 O O . LYS A 1 219 ? -5.021 0.114 20.859 1.00 89.31 219 LYS A O 1
ATOM 1774 N N . THR A 1 220 ? -5.972 2.132 20.848 1.00 89.81 220 THR A N 1
ATOM 1775 C CA . THR A 1 220 ? -5.736 2.388 22.281 1.00 89.81 220 THR A CA 1
ATOM 1776 C C . THR A 1 220 ? -6.686 1.588 23.182 1.00 89.81 220 THR A C 1
ATOM 1778 O O . THR A 1 220 ? -6.350 1.312 24.329 1.00 89.81 220 THR A O 1
ATOM 1781 N N . GLU A 1 221 ? -7.870 1.224 22.683 1.00 87.88 221 GLU A N 1
ATOM 1782 C CA . GLU A 1 221 ? -8.888 0.467 23.426 1.00 87.88 221 GLU A CA 1
ATOM 1783 C C . GLU A 1 221 ? -8.706 -1.065 23.371 1.00 87.88 221 GLU A C 1
ATOM 1785 O O . GLU A 1 221 ? -9.385 -1.770 24.125 1.00 87.88 221 GLU A O 1
ATOM 1790 N N . SER A 1 222 ? -7.852 -1.576 22.475 1.00 79.00 222 SER A N 1
ATOM 1791 C CA . SER A 1 222 ? -7.606 -3.009 22.225 1.00 79.00 222 SER A CA 1
ATOM 1792 C C . SER A 1 222 ? -6.361 -3.534 22.928 1.00 79.00 222 SER A C 1
ATOM 1794 O O . SER A 1 222 ? -6.446 -4.631 23.523 1.00 79.00 222 SER A O 1
#

pLDDT: mean 88.6, std 15.86, range [30.09, 98.75]

Foldseek 3Di:
DPPQDFDALVRVLVVQQVVLVHNVSSVVVPPDWDDDVIDDDDPLLVDQLQNDALLLLLLLLLLLLAVVVDDNVVSVVLSVVVCVLCVSLDLVSLLPDDPVSLQVSLCDPSHPNDSLSSVQSNQQSVLQVVCCVVVVGGSSVVLNPPDLLVVVVVLVVCVVRGDSSHDQSVQVSCVSSVHDHDGPDPVNVVSCVVSVLDDDDCPDPSNVNSVSVVVVSNVVSD

Solvent-accessible surface area (backbone atoms only — not comparable to full-atom values): 12581 Å² total; per-residue (Å²): 138,79,84,85,69,61,84,49,44,70,57,53,52,51,55,49,12,60,76,50,73,31,61,68,54,33,54,74,68,51,74,81,67,50,88,75,100,57,52,79,90,59,79,84,75,65,55,51,36,54,72,44,55,53,25,59,52,50,44,39,49,45,52,33,51,58,36,59,96,45,67,51,70,61,51,61,73,28,39,66,47,46,33,62,76,47,63,58,35,37,49,69,64,43,66,70,53,51,69,73,55,53,54,56,57,23,66,36,79,69,42,82,68,38,54,84,63,51,57,30,50,41,49,36,37,47,48,37,50,50,47,26,70,77,67,75,42,55,46,24,41,55,61,51,69,49,56,68,80,45,42,68,56,54,42,52,49,38,36,71,66,32,58,76,24,41,81,66,35,32,42,54,24,39,45,75,49,61,44,76,65,76,71,89,42,72,68,50,47,53,48,39,43,74,54,64,61,40,87,74,57,76,88,36,71,70,30,44,53,41,50,44,54,50,51,48,51,38,61,74,66,106

Mean predicted aligned error: 6.12 Å

Sequence (222 aa):
MNLNNPETFKALFKRAAERKGSVRALEVLLGKKILGKKLLDDTAAQQYVAELSDDRILAAFTKQIFKSGFVWRVVENKWPDFEEHFFNFNIEKMLMMPEEMLERKAADPKIIRNYNKVKTIKANAQMMFDITMDKNISFAQFINDWPSEDIIGLWAYLKKHGQRLGGNTGPYALRLLGKDTFILSSDVEAYLRAQQIIDGGLQSKKSLTAIQAHFNKLKTES

Nearest PDB structures (foldseek):
  2ofk-assembly1_A  TM=7.463E-01  e=1.820E-04  Salmonella enterica subsp. enterica serovar Typhi
  4aia-assembly4_D  TM=7.425E-01  e=4.535E-04  Staphylococcus aureus
  4ai4-assembly1_A  TM=7.481E-01  e=4.993E-04  Staphylococcus aureus subsp. aureus MSSA476
  4ai5-assembly3_C  TM=7.255E-01  e=4.993E-04  Staphylococcus aureus subsp. aureus MSSA476
  1p7m-assembly1_A  TM=6.588E-01  e=8.502E-03  Escherichia coli

Secondary structure (DSSP, 8-state):
----PPPPHHHHHHHHHHHTTSHHHHHHHS-S-BTTTTB---GGGS--GGGS-HHHHHHHHHHHHHHTTS-HHHHHHTHHHHHHHTGGG-HHHHHH--HHHHHHHHH-TTS---HHHHHHHHHHHHHHHHHHHHHSS-HHHHHHHS-GGGHHHHHHHHHHHSSS-TTTHHHHHHHHTT-------HHHHHHHHHTTS--S-TTSHHHHHHHHHHHHHHHHH-

Radius of gyration: 19.51 Å; Cα contacts (8 Å, |Δi|>4): 233; chains: 1; bounding box: 50×35×51 Å